Protein AF-A0A928ND51-F1 (afdb_monomer_lite)

Structure (mmCIF, N/CA/C/O backbone):
data_AF-A0A928ND51-F1
#
_entry.id   AF-A0A928ND51-F1
#
loop_
_atom_site.group_PDB
_atom_site.id
_atom_site.type_symbol
_atom_site.label_atom_id
_atom_site.label_alt_id
_atom_site.label_comp_id
_atom_site.label_asym_id
_atom_site.label_entity_id
_atom_site.label_seq_id
_atom_site.pdbx_PDB_ins_code
_atom_site.Cartn_x
_atom_site.Cartn_y
_atom_site.Cartn_z
_atom_site.occupancy
_atom_site.B_iso_or_equiv
_atom_site.auth_seq_id
_atom_site.auth_comp_id
_atom_site.auth_asym_id
_atom_site.auth_atom_id
_atom_site.pdbx_PDB_model_num
ATOM 1 N N . MET A 1 1 ? -1.100 -17.899 -25.030 1.00 72.56 1 MET A N 1
ATOM 2 C CA . MET A 1 1 ? 0.136 -17.111 -25.106 1.00 72.56 1 MET A CA 1
ATOM 3 C C . MET A 1 1 ? -0.092 -15.999 -26.103 1.00 72.56 1 MET A C 1
ATOM 5 O O . MET A 1 1 ? -0.510 -16.297 -27.217 1.00 72.56 1 MET A O 1
ATOM 9 N N . GLY A 1 2 ? 0.107 -14.750 -25.692 1.00 80.69 2 GLY A N 1
ATOM 10 C CA . GLY A 1 2 ? 0.023 -13.583 -26.569 1.00 80.69 2 GLY A CA 1
ATOM 11 C C . GLY A 1 2 ? 1.419 -13.098 -26.950 1.00 80.69 2 GLY A C 1
ATOM 12 O O . GLY A 1 2 ? 2.251 -12.896 -26.065 1.00 80.69 2 GLY A O 1
ATOM 13 N N . MET A 1 3 ? 1.680 -12.913 -28.245 1.00 85.06 3 MET A N 1
ATOM 14 C CA . MET A 1 3 ? 2.938 -12.350 -28.741 1.00 85.06 3 MET A CA 1
ATOM 15 C C . MET A 1 3 ? 2.772 -10.851 -28.994 1.00 85.06 3 MET A C 1
ATOM 17 O O . MET A 1 3 ? 1.808 -10.425 -29.626 1.00 85.06 3 MET A O 1
ATOM 21 N N . MET A 1 4 ? 3.712 -10.056 -28.495 1.00 88.06 4 MET A N 1
ATOM 22 C CA . MET A 1 4 ? 3.750 -8.604 -28.656 1.00 88.06 4 MET A CA 1
ATOM 23 C C . MET A 1 4 ? 5.155 -8.197 -29.095 1.00 88.06 4 MET A C 1
ATOM 25 O O . MET A 1 4 ? 6.134 -8.843 -28.734 1.00 88.06 4 MET A O 1
ATOM 29 N N . SER A 1 5 ? 5.288 -7.105 -29.837 1.00 83.69 5 SER A N 1
ATOM 30 C CA . SER A 1 5 ? 6.598 -6.582 -30.229 1.00 83.69 5 SER A CA 1
ATOM 31 C C . SER A 1 5 ? 6.602 -5.065 -30.186 1.00 83.69 5 SER A C 1
ATOM 33 O O . SER A 1 5 ? 5.618 -4.427 -30.558 1.00 83.69 5 SER A O 1
ATOM 35 N N . ASN A 1 6 ? 7.713 -4.481 -29.755 1.00 85.94 6 ASN A N 1
ATOM 36 C CA . ASN A 1 6 ? 7.942 -3.041 -29.824 1.00 85.94 6 ASN A CA 1
ATOM 37 C C . ASN A 1 6 ? 9.435 -2.750 -30.055 1.00 85.94 6 ASN A C 1
ATOM 39 O O . ASN A 1 6 ? 10.222 -3.665 -30.295 1.00 85.94 6 ASN A O 1
ATOM 43 N N . GLN A 1 7 ? 9.845 -1.481 -29.960 1.00 81.00 7 GLN A N 1
ATOM 44 C CA . GLN A 1 7 ? 11.244 -1.083 -30.169 1.00 81.00 7 GLN A CA 1
ATOM 45 C C . GLN A 1 7 ? 12.270 -1.775 -29.248 1.00 81.00 7 GLN A C 1
ATOM 47 O O . GLN A 1 7 ? 13.462 -1.751 -29.545 1.00 81.00 7 GLN A O 1
ATOM 52 N N . SER A 1 8 ? 11.840 -2.360 -28.128 1.00 83.69 8 SER A N 1
ATOM 53 C CA . SER A 1 8 ? 12.707 -3.065 -27.185 1.00 83.69 8 SER A CA 1
ATOM 54 C C . SER A 1 8 ? 12.921 -4.532 -27.560 1.00 83.69 8 SER A C 1
ATOM 56 O O . SER A 1 8 ? 13.939 -5.100 -27.165 1.00 83.69 8 SER A O 1
ATOM 58 N N . GLY A 1 9 ? 12.009 -5.149 -28.318 1.00 84.69 9 GLY A N 1
ATOM 59 C CA . GLY A 1 9 ? 12.080 -6.568 -28.659 1.00 84.69 9 GLY A CA 1
ATOM 60 C C . GLY A 1 9 ? 10.728 -7.249 -28.842 1.00 84.69 9 GLY A C 1
ATOM 61 O O . GLY A 1 9 ? 9.687 -6.597 -28.940 1.00 84.69 9 GLY A O 1
ATOM 62 N N . GLU A 1 10 ? 10.768 -8.577 -28.872 1.00 86.75 10 GLU A N 1
ATOM 63 C CA . GLU A 1 10 ? 9.597 -9.452 -28.845 1.00 86.75 10 GLU A CA 1
ATOM 64 C C . GLU A 1 10 ? 9.314 -9.898 -27.408 1.00 86.75 10 GLU A C 1
ATOM 66 O O . GLU A 1 10 ? 10.220 -10.226 -26.640 1.00 86.75 10 GLU A O 1
ATOM 71 N N . PHE A 1 11 ? 8.038 -9.936 -27.059 1.00 88.38 11 PHE A N 1
ATOM 72 C CA . PHE A 1 11 ? 7.516 -10.236 -25.738 1.00 88.38 11 PHE A CA 1
ATOM 73 C C . PHE A 1 11 ? 6.472 -11.337 -25.876 1.00 88.38 11 PHE A C 1
ATOM 75 O O . PHE A 1 11 ? 5.622 -11.286 -26.766 1.00 88.38 11 PHE A O 1
ATOM 82 N N . ILE A 1 12 ? 6.517 -12.325 -24.989 1.00 84.75 12 ILE A N 1
ATOM 83 C CA . ILE A 1 12 ? 5.526 -13.398 -24.947 1.00 84.75 12 ILE A CA 1
ATOM 84 C C . ILE A 1 12 ? 4.899 -13.398 -23.567 1.00 84.75 12 ILE A C 1
ATOM 86 O O . ILE A 1 12 ? 5.597 -13.452 -22.552 1.00 84.75 12 ILE A O 1
ATOM 90 N N . THR A 1 13 ? 3.575 -13.339 -23.558 1.00 84.19 13 THR A N 1
ATOM 91 C CA . THR A 1 13 ? 2.754 -13.497 -22.362 1.00 84.19 13 THR A CA 1
ATOM 92 C C . THR A 1 13 ? 2.100 -14.869 -22.339 1.00 84.19 13 THR A C 1
ATOM 94 O O . THR A 1 13 ? 1.891 -15.474 -23.397 1.00 84.19 13 THR A O 1
ATOM 97 N N . ASP A 1 14 ? 1.764 -15.372 -21.156 1.00 84.38 14 ASP A N 1
ATOM 98 C CA . ASP A 1 14 ? 0.913 -16.553 -21.002 1.00 84.38 14 ASP A CA 1
ATOM 99 C C . ASP A 1 14 ? -0.570 -16.235 -21.309 1.00 84.38 14 ASP A C 1
ATOM 101 O O . ASP A 1 14 ? -0.862 -15.408 -22.176 1.00 84.38 14 ASP A O 1
ATOM 105 N N . ARG A 1 15 ? -1.528 -16.984 -20.745 1.00 84.62 15 ARG A N 1
ATOM 106 C CA . ARG A 1 15 ? -2.967 -16.709 -20.933 1.00 84.62 15 ARG A CA 1
ATOM 107 C C . ARG A 1 15 ? -3.498 -15.660 -19.950 1.00 84.62 15 ARG A C 1
ATOM 109 O O . ARG A 1 15 ? -4.514 -15.047 -20.257 1.00 84.62 15 ARG A O 1
ATOM 116 N N . ASP A 1 16 ? -2.778 -15.415 -18.859 1.00 81.38 16 ASP A N 1
ATOM 117 C CA . ASP A 1 16 ? -3.152 -14.510 -17.768 1.00 81.38 16 ASP A CA 1
ATOM 118 C C . ASP A 1 16 ? -2.457 -13.142 -17.893 1.00 81.38 16 ASP A C 1
ATOM 120 O O . ASP A 1 16 ? -2.557 -12.284 -17.019 1.00 81.38 16 ASP A O 1
ATOM 124 N N . GLY A 1 17 ? -1.744 -12.914 -19.001 1.00 79.25 17 GLY A N 1
ATOM 125 C CA . GLY A 1 17 ? -1.042 -11.662 -19.273 1.00 79.25 17 GLY A CA 1
ATOM 126 C C . GLY A 1 17 ? 0.280 -11.516 -18.515 1.00 79.25 17 GLY A C 1
ATOM 127 O O . GLY A 1 17 ? 0.831 -10.409 -18.484 1.00 79.25 17 GLY A O 1
ATOM 128 N N . VAL A 1 18 ? 0.813 -12.596 -17.927 1.00 77.56 18 VAL A N 1
ATOM 129 C CA . VAL A 1 18 ? 2.151 -12.610 -17.321 1.00 77.56 18 VAL A CA 1
ATOM 130 C C . VAL A 1 18 ? 3.182 -12.637 -18.434 1.00 77.56 18 VAL A C 1
ATOM 132 O O . VAL A 1 18 ? 3.166 -13.515 -19.295 1.00 77.56 18 VAL A O 1
ATOM 135 N N . LEU A 1 19 ? 4.097 -11.674 -18.429 1.00 80.50 19 LEU A N 1
ATOM 136 C CA . LEU A 1 19 ? 5.224 -11.632 -19.342 1.00 80.50 19 LEU A CA 1
ATOM 137 C C . LEU A 1 19 ? 6.240 -12.702 -18.939 1.00 80.50 19 LEU A C 1
ATOM 139 O O . LEU A 1 19 ? 6.902 -12.564 -17.918 1.00 80.50 19 LEU A O 1
ATOM 143 N N . ILE A 1 20 ? 6.379 -13.739 -19.760 1.00 79.62 20 ILE A N 1
ATOM 144 C CA . ILE A 1 20 ? 7.203 -14.928 -19.480 1.00 79.62 20 ILE A CA 1
ATOM 145 C C . ILE A 1 20 ? 8.443 -15.023 -20.367 1.00 79.62 20 ILE A C 1
ATOM 147 O O . ILE A 1 20 ? 9.360 -15.791 -20.092 1.00 79.62 20 ILE A O 1
ATOM 151 N N . THR A 1 21 ? 8.491 -14.283 -21.473 1.00 82.56 21 THR A N 1
ATOM 152 C CA . THR A 1 21 ? 9.658 -14.289 -22.357 1.00 82.56 21 THR A CA 1
ATOM 153 C C . THR A 1 21 ? 9.872 -12.918 -22.957 1.00 82.56 21 THR A C 1
ATOM 155 O O . THR A 1 21 ? 8.932 -12.266 -23.408 1.00 82.56 21 THR A O 1
ATOM 158 N N . PHE A 1 22 ? 11.137 -12.519 -23.015 1.00 82.56 22 PHE A N 1
ATOM 159 C CA . PHE A 1 22 ? 11.585 -11.322 -23.698 1.00 82.56 22 PHE A CA 1
ATOM 160 C C . PHE A 1 22 ? 12.793 -11.649 -24.581 1.00 82.56 22 PHE A C 1
ATOM 162 O O . PHE A 1 22 ? 13.819 -12.146 -24.108 1.00 82.56 22 PHE A O 1
ATOM 169 N N . LYS A 1 23 ? 12.681 -11.350 -25.875 1.00 83.00 23 LYS A N 1
ATOM 170 C CA . LYS A 1 23 ? 13.782 -11.410 -26.837 1.00 83.00 23 LYS A CA 1
ATOM 171 C C . LYS A 1 23 ? 14.138 -9.982 -27.243 1.00 83.00 23 LYS A C 1
ATOM 173 O O . LYS A 1 23 ? 13.328 -9.338 -27.906 1.00 83.00 23 LYS A O 1
ATOM 178 N N . PRO A 1 24 ? 15.319 -9.465 -26.868 1.00 76.19 24 PRO A N 1
ATOM 179 C CA . PRO A 1 24 ? 15.688 -8.095 -27.197 1.00 76.19 24 PRO A CA 1
ATOM 180 C C . PRO A 1 24 ? 15.761 -7.881 -28.710 1.00 76.19 24 PRO A C 1
ATOM 182 O O . PRO A 1 24 ? 16.185 -8.770 -29.448 1.00 76.19 24 PRO A O 1
ATOM 185 N N . ALA A 1 25 ? 15.412 -6.677 -29.164 1.00 74.75 25 ALA A N 1
ATOM 186 C CA . ALA A 1 25 ? 15.651 -6.232 -30.534 1.00 74.75 25 ALA A CA 1
ATOM 187 C C . ALA A 1 25 ? 17.164 -6.031 -30.742 1.00 74.75 25 ALA A C 1
ATOM 189 O O . ALA A 1 25 ? 17.694 -4.926 -30.622 1.00 74.75 25 ALA A O 1
ATOM 190 N N . VAL A 1 26 ? 17.904 -7.118 -30.967 1.00 63.66 26 VAL A N 1
ATOM 191 C CA . VAL A 1 26 ? 19.363 -7.060 -31.116 1.00 63.66 26 VAL A CA 1
ATOM 192 C C . VAL A 1 26 ? 19.712 -6.583 -32.527 1.00 63.66 26 VAL A C 1
ATOM 194 O O . VAL A 1 26 ? 19.441 -7.276 -33.504 1.00 63.66 26 VAL A O 1
ATOM 197 N N . LYS A 1 27 ? 20.402 -5.444 -32.655 1.00 55.56 27 LYS A N 1
ATOM 198 C CA . LYS A 1 27 ? 21.321 -5.248 -33.788 1.00 55.56 27 LYS A CA 1
ATOM 199 C C . LYS A 1 27 ? 22.590 -6.016 -33.432 1.00 55.56 27 LYS A C 1
ATOM 201 O O . LYS A 1 27 ? 23.149 -5.750 -32.375 1.00 55.56 27 LYS A O 1
ATOM 206 N N . LYS A 1 28 ? 22.993 -6.996 -34.250 1.00 41.69 28 LYS A N 1
ATOM 207 C CA . LYS A 1 28 ? 24.207 -7.819 -34.063 1.00 41.69 28 LYS A CA 1
ATOM 208 C C . LYS A 1 28 ? 25.351 -6.996 -33.449 1.00 41.69 28 LYS A C 1
ATOM 210 O O . LYS A 1 28 ? 25.863 -6.092 -34.100 1.00 41.69 28 LYS A O 1
ATOM 215 N N . ILE A 1 29 ? 25.771 -7.340 -32.234 1.00 45.03 29 ILE A N 1
ATOM 216 C CA . ILE A 1 29 ? 27.052 -6.910 -31.668 1.00 45.03 29 ILE A CA 1
ATOM 217 C C . ILE A 1 29 ? 27.702 -8.167 -31.090 1.00 45.03 29 ILE A C 1
ATOM 219 O O . ILE A 1 29 ? 27.188 -8.770 -30.150 1.00 45.03 29 ILE A O 1
ATOM 223 N N . SER A 1 30 ? 28.798 -8.599 -31.711 1.00 42.94 30 SER A N 1
ATOM 224 C CA . SER A 1 30 ? 29.727 -9.592 -31.161 1.00 42.94 30 SER A CA 1
ATOM 225 C C . SER A 1 30 ? 30.470 -8.985 -29.972 1.00 42.94 30 SER A C 1
ATOM 227 O O . SER A 1 30 ? 30.789 -7.813 -30.081 1.00 42.94 30 SER A O 1
ATOM 229 N N . PHE A 1 31 ? 30.761 -9.732 -28.896 1.00 38.56 31 PHE A N 1
ATOM 230 C CA . PHE A 1 31 ? 32.056 -9.757 -28.172 1.00 38.56 31 PHE A CA 1
ATOM 231 C C . PHE A 1 31 ? 32.016 -10.647 -26.905 1.00 38.56 31 PHE A C 1
ATOM 233 O O . PHE A 1 31 ? 30.962 -10.981 -26.374 1.00 38.56 31 PHE A O 1
ATOM 240 N N . SER A 1 32 ? 33.222 -11.018 -26.463 1.00 43.50 32 SER A N 1
ATOM 241 C CA . SER A 1 32 ? 33.690 -12.117 -25.602 1.00 43.50 32 SER A CA 1
ATOM 242 C C . SER A 1 32 ? 33.714 -11.868 -24.077 1.00 43.50 32 SER A C 1
ATOM 244 O O . SER A 1 32 ? 34.584 -12.384 -23.378 1.00 43.50 32 SER A O 1
ATOM 246 N N . LYS A 1 33 ? 32.778 -11.094 -23.520 1.00 45.59 33 LYS A N 1
ATOM 247 C CA . LYS A 1 33 ? 32.608 -10.940 -22.053 1.00 45.59 33 LYS A CA 1
ATOM 248 C C . LYS A 1 33 ? 31.294 -11.589 -21.602 1.00 45.59 33 LYS A C 1
ATOM 250 O O . LYS A 1 33 ? 30.408 -11.731 -22.446 1.00 45.59 33 LYS A O 1
ATOM 255 N N . PRO A 1 34 ? 31.129 -11.981 -20.317 1.00 42.59 34 PRO A N 1
ATOM 256 C CA . PRO A 1 34 ? 29.856 -12.517 -19.841 1.00 42.59 34 PRO A CA 1
ATOM 257 C C . PRO A 1 34 ? 28.735 -11.537 -20.204 1.00 42.59 34 PRO A C 1
ATOM 259 O O . PRO A 1 34 ? 28.807 -10.348 -19.885 1.00 42.59 34 PRO A O 1
ATOM 262 N N . LEU A 1 35 ? 27.764 -12.028 -20.977 1.00 51.28 35 LEU A N 1
ATOM 263 C CA . LEU A 1 35 ? 26.718 -11.240 -21.625 1.00 51.28 35 LEU A CA 1
ATOM 264 C C . LEU A 1 35 ? 25.798 -10.597 -20.582 1.00 51.28 35 LEU A C 1
ATOM 266 O O . LEU A 1 35 ? 24.726 -11.114 -20.280 1.00 51.28 35 LEU A O 1
ATOM 270 N N . ARG A 1 36 ? 26.157 -9.414 -20.088 1.00 58.94 36 ARG A N 1
ATOM 271 C CA . ARG A 1 36 ? 25.144 -8.480 -19.600 1.00 58.94 36 ARG A CA 1
ATOM 272 C C . ARG A 1 36 ? 24.404 -7.942 -20.818 1.00 58.94 36 ARG A C 1
ATOM 274 O O . ARG A 1 36 ? 24.957 -7.177 -21.610 1.00 58.94 36 ARG A O 1
ATOM 281 N N . LYS A 1 37 ? 23.172 -8.407 -21.021 1.00 75.75 37 LYS A N 1
ATOM 282 C CA . LYS A 1 37 ? 22.321 -7.979 -22.137 1.00 75.75 37 LYS A CA 1
ATOM 283 C C . LYS A 1 37 ? 21.949 -6.508 -21.913 1.00 75.75 37 LYS A C 1
ATOM 285 O O . LYS A 1 37 ? 21.130 -6.191 -21.053 1.00 75.75 37 LYS A O 1
ATOM 290 N N . LYS A 1 38 ? 22.597 -5.606 -22.656 1.00 85.62 38 LYS A N 1
ATOM 291 C CA . LYS A 1 38 ? 22.362 -4.160 -22.557 1.00 85.62 38 LYS A CA 1
ATOM 292 C C . LYS A 1 38 ? 21.149 -3.747 -23.385 1.00 85.62 38 LYS A C 1
ATOM 294 O O . LYS A 1 38 ? 21.064 -4.071 -24.568 1.00 85.62 38 LYS A O 1
ATOM 299 N N . ILE A 1 39 ? 20.251 -2.975 -22.788 1.00 87.25 39 ILE A N 1
ATOM 300 C CA . ILE A 1 39 ? 19.079 -2.379 -23.422 1.00 87.25 39 ILE A CA 1
ATOM 301 C C . ILE A 1 39 ? 19.099 -0.882 -23.127 1.00 87.25 39 ILE A C 1
ATOM 303 O O . ILE A 1 39 ? 19.041 -0.468 -21.975 1.00 87.25 39 ILE A O 1
ATOM 307 N N . LYS A 1 40 ? 19.128 -0.033 -24.158 1.00 88.88 40 LYS A N 1
ATOM 308 C CA . LYS A 1 40 ? 19.070 1.426 -23.951 1.00 88.88 40 LYS A CA 1
ATOM 309 C C . LYS A 1 40 ? 17.738 1.858 -23.326 1.00 88.88 40 LYS A C 1
ATOM 311 O O . LYS A 1 40 ? 17.719 2.643 -22.385 1.00 88.88 40 LYS A O 1
ATOM 316 N N . THR A 1 41 ? 16.628 1.343 -23.845 1.00 90.38 41 THR A N 1
ATOM 317 C CA . THR A 1 41 ? 15.284 1.621 -23.331 1.00 90.38 41 THR A CA 1
ATOM 318 C C . THR A 1 41 ? 14.435 0.360 -23.423 1.00 90.38 41 THR A C 1
ATOM 320 O O . THR A 1 41 ? 14.235 -0.173 -24.517 1.00 90.38 41 THR A O 1
ATOM 323 N N . LEU A 1 42 ? 13.949 -0.116 -22.279 1.00 91.75 42 LEU A N 1
ATOM 324 C CA . LEU A 1 42 ? 13.010 -1.225 -22.180 1.00 91.75 42 LEU A CA 1
ATOM 325 C C . LEU A 1 42 ? 11.608 -0.662 -21.953 1.00 91.75 42 LEU A C 1
ATOM 327 O O . LEU A 1 42 ? 11.343 -0.049 -20.923 1.00 91.75 42 LEU A O 1
ATOM 331 N N . VAL A 1 43 ? 10.714 -0.864 -22.916 1.00 91.81 43 VAL A N 1
ATOM 332 C CA . VAL A 1 43 ? 9.298 -0.512 -22.801 1.00 91.81 43 VAL A CA 1
ATOM 333 C C . VAL A 1 43 ? 8.512 -1.799 -22.630 1.00 91.81 43 VAL A C 1
ATOM 335 O O . VAL A 1 43 ? 8.438 -2.601 -23.560 1.00 91.81 43 VAL A O 1
ATOM 338 N N . ILE A 1 44 ? 7.925 -2.004 -21.453 1.00 90.00 44 ILE A N 1
ATOM 339 C CA . ILE A 1 44 ? 7.024 -3.135 -21.236 1.00 90.00 44 ILE A CA 1
ATOM 340 C C . ILE A 1 44 ? 5.695 -2.840 -21.975 1.00 90.00 44 ILE A C 1
ATOM 342 O O . ILE A 1 44 ? 5.139 -1.749 -21.806 1.00 90.00 44 ILE A O 1
ATOM 346 N N . PRO A 1 45 ? 5.196 -3.742 -22.846 1.00 89.44 45 PRO A N 1
ATOM 347 C CA . PRO A 1 45 ? 4.011 -3.475 -23.665 1.00 89.44 45 PRO A CA 1
ATOM 348 C C . PRO A 1 45 ? 2.724 -3.230 -22.864 1.00 89.44 45 PRO A C 1
ATOM 350 O O . PRO A 1 45 ? 2.482 -3.859 -21.835 1.00 89.44 45 PRO A O 1
ATOM 353 N N . LYS A 1 46 ? 1.836 -2.371 -23.389 1.00 88.62 46 LYS A N 1
ATOM 354 C CA . LYS A 1 46 ? 0.465 -2.224 -22.870 1.00 88.62 46 LYS A CA 1
ATOM 355 C C . LYS A 1 46 ? -0.253 -3.578 -22.918 1.00 88.62 46 LYS A C 1
ATOM 357 O O . LYS A 1 46 ? -0.187 -4.265 -23.930 1.00 88.62 46 LYS A O 1
ATOM 362 N N . GLY A 1 47 ? -0.971 -3.917 -21.851 1.00 84.69 47 GLY A N 1
ATOM 363 C CA . GLY A 1 47 ? -1.695 -5.183 -21.717 1.00 84.69 47 GLY A CA 1
ATOM 364 C C . GLY A 1 47 ? -0.935 -6.248 -20.926 1.00 84.69 47 GLY A C 1
ATOM 365 O O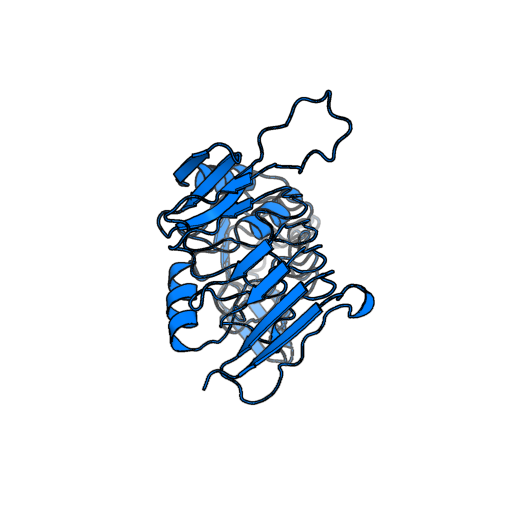 . GLY A 1 47 ? -1.555 -7.209 -20.492 1.00 84.69 47 GLY A O 1
ATOM 366 N N . VAL A 1 48 ? 0.368 -6.065 -20.673 1.00 87.75 48 VAL A N 1
ATOM 367 C CA . VAL A 1 48 ? 1.096 -6.887 -19.694 1.00 87.75 48 VAL A CA 1
ATOM 368 C C . VAL A 1 48 ? 0.539 -6.607 -18.298 1.00 87.75 48 VAL A C 1
ATOM 370 O O . VAL A 1 48 ? 0.442 -5.439 -17.908 1.00 87.75 48 VAL A O 1
ATOM 373 N N . ILE A 1 49 ? 0.183 -7.677 -17.579 1.00 87.25 49 ILE A N 1
ATOM 374 C CA . ILE A 1 49 ? -0.425 -7.640 -16.239 1.00 87.25 49 ILE A CA 1
ATOM 375 C C . ILE A 1 49 ? 0.618 -7.928 -15.157 1.00 87.25 49 ILE A C 1
ATOM 377 O O . ILE A 1 49 ? 0.618 -7.288 -14.112 1.00 87.25 49 ILE A O 1
ATOM 381 N N . SER A 1 50 ? 1.557 -8.837 -15.401 1.00 87.19 50 SER A N 1
ATOM 382 C CA . SER A 1 50 ? 2.660 -9.119 -14.477 1.00 87.19 50 SER A CA 1
ATOM 383 C C . SER A 1 50 ? 3.930 -9.469 -15.244 1.00 87.19 50 SER A C 1
ATOM 385 O O . SER A 1 50 ? 3.881 -9.737 -16.443 1.00 87.19 50 SER A O 1
ATOM 387 N N . ILE A 1 51 ? 5.075 -9.448 -14.572 1.00 88.19 51 ILE A N 1
ATOM 388 C CA . ILE A 1 51 ? 6.370 -9.878 -15.108 1.00 88.19 51 ILE A CA 1
ATOM 389 C C . ILE A 1 51 ? 6.734 -11.197 -14.433 1.00 88.19 51 ILE A C 1
ATOM 391 O O . ILE A 1 51 ? 6.564 -11.310 -13.231 1.00 88.19 51 ILE A O 1
ATOM 395 N N . ALA A 1 52 ? 7.232 -12.193 -15.160 1.00 85.31 52 ALA A N 1
ATOM 396 C CA . ALA A 1 52 ? 7.681 -13.437 -14.542 1.00 85.31 52 ALA A CA 1
ATOM 397 C C . ALA A 1 52 ? 8.886 -13.209 -13.613 1.00 85.31 52 ALA A C 1
ATOM 399 O O . ALA A 1 52 ? 9.709 -12.314 -13.834 1.00 85.31 52 ALA A O 1
ATOM 400 N N . GLN A 1 53 ? 8.997 -14.052 -12.587 1.00 86.44 53 GLN A N 1
ATOM 401 C CA . GLN A 1 53 ? 10.148 -14.078 -11.687 1.00 86.44 53 GLN A CA 1
ATOM 402 C C . GLN A 1 53 ? 11.457 -14.176 -12.489 1.00 86.44 53 GLN A C 1
ATOM 404 O O . GLN A 1 53 ? 11.534 -14.910 -13.473 1.00 86.44 53 GLN A O 1
ATOM 409 N N . GLU A 1 54 ? 12.461 -13.394 -12.080 1.00 87.62 54 GLU A N 1
ATOM 410 C CA . GLU A 1 54 ? 13.819 -13.364 -12.656 1.00 87.62 54 GLU A CA 1
ATOM 411 C C . GLU A 1 54 ? 13.921 -12.998 -14.152 1.00 87.62 54 GLU A C 1
ATOM 413 O O . GLU A 1 54 ? 15.016 -13.018 -14.715 1.00 87.62 54 GLU A O 1
ATOM 418 N N . LEU A 1 55 ? 12.827 -12.595 -14.817 1.00 88.81 55 LEU A N 1
ATOM 419 C CA . LEU A 1 55 ? 12.814 -12.435 -16.279 1.00 88.81 55 LEU A CA 1
ATOM 420 C C . LEU A 1 55 ? 13.892 -11.475 -16.811 1.00 88.81 55 LEU A C 1
ATOM 422 O O . LEU A 1 55 ? 14.465 -11.705 -17.880 1.00 88.81 55 LEU A O 1
ATOM 426 N N . PHE A 1 56 ? 14.153 -10.388 -16.087 1.00 90.56 56 PHE A N 1
ATOM 427 C CA . PHE A 1 56 ? 15.142 -9.375 -16.448 1.00 90.56 56 PHE A CA 1
ATOM 428 C C . PHE A 1 56 ? 16.361 -9.392 -15.525 1.00 90.56 56 PHE A C 1
ATOM 430 O O . PHE A 1 56 ? 17.077 -8.391 -15.452 1.00 90.56 56 PHE A O 1
ATOM 437 N N . GLN A 1 57 ? 16.622 -10.506 -14.836 1.00 88.62 57 GLN A N 1
ATOM 438 C CA . GLN A 1 57 ? 17.774 -10.637 -13.953 1.00 88.62 57 GLN A CA 1
ATOM 439 C C . GLN A 1 57 ? 19.090 -10.414 -14.720 1.00 88.62 57 GLN A C 1
ATOM 441 O O . GLN A 1 57 ? 19.305 -10.963 -15.805 1.00 88.62 57 GLN A O 1
ATOM 446 N N . GLY A 1 58 ? 19.987 -9.591 -14.169 1.00 87.38 58 GLY A N 1
ATOM 447 C CA . GLY A 1 58 ? 21.322 -9.364 -14.740 1.00 87.38 58 GLY A CA 1
ATOM 448 C C . GLY A 1 58 ? 21.380 -8.451 -15.974 1.00 87.38 58 GLY A C 1
ATOM 449 O O . GLY A 1 58 ? 22.442 -8.327 -16.594 1.00 87.38 58 GLY A O 1
ATOM 450 N N . TYR A 1 59 ? 20.268 -7.823 -16.369 1.00 89.81 59 TYR A N 1
ATOM 451 C CA . TYR A 1 59 ? 20.242 -6.899 -17.507 1.00 89.81 59 TYR A CA 1
ATOM 452 C C . TYR A 1 59 ? 20.891 -5.543 -17.171 1.00 89.81 59 TYR A C 1
ATOM 454 O O . TYR A 1 59 ? 20.961 -5.123 -16.019 1.00 89.81 59 TYR A O 1
ATOM 462 N N . GLU A 1 60 ? 21.339 -4.815 -18.198 1.00 91.38 60 GLU A N 1
ATOM 463 C CA . GLU A 1 60 ? 21.685 -3.390 -18.067 1.00 91.38 60 GLU A CA 1
ATOM 464 C C . GLU A 1 60 ? 20.687 -2.563 -18.877 1.00 91.38 60 GLU A C 1
ATOM 466 O O . GLU A 1 60 ? 20.710 -2.583 -20.105 1.00 91.38 60 GLU A O 1
ATOM 471 N N . ILE A 1 61 ? 19.794 -1.852 -18.200 1.00 92.75 61 ILE A N 1
ATOM 472 C CA . ILE A 1 61 ? 18.671 -1.115 -18.767 1.00 92.75 61 ILE A CA 1
ATOM 473 C C . ILE A 1 61 ? 18.919 0.386 -18.583 1.00 92.75 61 ILE A C 1
ATOM 475 O O . ILE A 1 61 ? 18.985 0.888 -17.471 1.00 92.75 61 ILE A O 1
ATOM 479 N N . GLY A 1 62 ? 19.032 1.151 -19.665 1.00 90.88 62 GLY A N 1
ATOM 480 C CA . GLY A 1 62 ? 19.197 2.605 -19.561 1.00 90.88 62 GLY A CA 1
ATOM 481 C C . GLY A 1 62 ? 17.952 3.296 -18.992 1.00 90.88 62 GLY A C 1
ATOM 482 O O . GLY A 1 62 ? 18.056 4.086 -18.063 1.00 90.88 62 GLY A O 1
ATOM 483 N N . CYS A 1 63 ? 16.774 2.975 -19.525 1.00 92.31 63 CYS A N 1
ATOM 484 C CA . CYS A 1 63 ? 15.483 3.513 -19.088 1.00 92.31 63 CYS A CA 1
ATOM 485 C C . CYS A 1 63 ? 14.413 2.413 -19.156 1.00 92.31 63 CYS A C 1
ATOM 487 O O . CYS A 1 63 ? 14.236 1.800 -20.213 1.00 92.31 63 CYS A O 1
ATOM 489 N N . LEU A 1 64 ? 13.723 2.158 -18.046 1.00 94.06 64 LEU A N 1
ATOM 490 C CA . LEU A 1 64 ? 12.627 1.199 -17.920 1.00 94.06 64 LEU A CA 1
ATOM 491 C C . LEU A 1 64 ? 11.288 1.943 -17.879 1.00 94.06 64 LEU A C 1
ATOM 493 O O . LEU A 1 64 ? 11.022 2.708 -16.954 1.00 94.06 64 LEU A O 1
ATOM 497 N N . LYS A 1 65 ? 10.433 1.686 -18.873 1.00 91.69 65 LYS A N 1
ATOM 498 C CA . LYS A 1 65 ? 9.080 2.246 -18.964 1.00 91.69 65 LYS A CA 1
ATOM 499 C C . LYS A 1 65 ? 8.039 1.168 -18.704 1.00 91.69 65 LYS A C 1
ATOM 501 O O . LYS A 1 65 ? 7.984 0.168 -19.427 1.00 91.69 65 LYS A O 1
ATOM 506 N N . LEU A 1 66 ? 7.207 1.407 -17.696 1.00 90.50 66 LEU A N 1
ATOM 507 C CA . LEU A 1 66 ? 6.174 0.486 -17.239 1.00 90.50 66 LEU A CA 1
ATOM 508 C C . LEU A 1 66 ? 4.783 0.929 -17.744 1.00 90.50 66 LEU A C 1
ATOM 510 O O . LEU A 1 66 ? 4.481 2.126 -17.753 1.00 90.50 66 LEU A O 1
ATOM 514 N N . PRO A 1 67 ? 3.923 0.001 -18.200 1.00 88.56 67 PRO A N 1
ATOM 515 C CA . PRO A 1 67 ? 2.578 0.316 -18.653 1.00 88.56 67 PRO A CA 1
ATOM 516 C C . PRO A 1 67 ? 1.609 0.381 -17.469 1.00 88.56 67 PRO A C 1
ATOM 518 O O . PRO A 1 67 ? 1.719 -0.389 -16.522 1.00 88.56 67 PRO A O 1
ATOM 521 N N . ARG A 1 68 ? 0.565 1.209 -17.595 1.00 83.94 68 ARG A N 1
ATOM 522 C CA . ARG A 1 68 ? -0.529 1.310 -16.607 1.00 83.94 68 ARG A CA 1
ATOM 523 C C . ARG A 1 68 ? -1.273 -0.013 -16.359 1.00 83.94 68 ARG A C 1
ATOM 525 O O . ARG A 1 68 ? -1.947 -0.143 -15.351 1.00 83.94 68 ARG A O 1
ATOM 532 N N . SER A 1 69 ? -1.196 -0.971 -17.285 1.00 85.94 69 SER A N 1
ATOM 533 C CA . SER A 1 69 ? -1.819 -2.293 -17.128 1.00 85.94 69 SER A CA 1
ATOM 534 C C . SER A 1 69 ? -1.070 -3.214 -16.165 1.00 85.94 69 SER A C 1
ATOM 536 O O . SER A 1 69 ? -1.627 -4.237 -15.780 1.00 85.94 69 SER A O 1
ATOM 538 N N . LEU A 1 70 ? 0.185 -2.895 -15.830 1.00 87.38 70 LEU A N 1
ATOM 539 C CA . LEU A 1 70 ? 1.017 -3.737 -14.984 1.00 87.38 70 LEU A CA 1
ATOM 540 C C . LEU A 1 70 ? 0.501 -3.682 -13.543 1.00 87.38 70 LEU A C 1
ATOM 542 O O . LEU A 1 70 ? 0.421 -2.611 -12.957 1.00 87.38 70 LEU A O 1
ATOM 546 N N . LYS A 1 71 ? 0.171 -4.841 -12.983 1.00 83.94 71 LYS A N 1
ATOM 547 C CA . LYS A 1 71 ? -0.336 -5.013 -11.618 1.00 83.94 71 LYS A CA 1
ATOM 548 C C . LYS A 1 71 ? 0.679 -5.646 -10.677 1.00 83.94 71 LYS A C 1
ATOM 550 O O . LYS A 1 71 ? 0.523 -5.533 -9.473 1.00 83.94 71 LYS A O 1
ATOM 555 N N . ALA A 1 72 ? 1.723 -6.307 -11.183 1.00 85.19 72 ALA A N 1
ATOM 556 C CA . ALA A 1 72 ? 2.721 -6.919 -10.308 1.00 85.19 72 ALA A CA 1
ATOM 557 C C . ALA A 1 72 ? 4.130 -6.992 -10.910 1.00 85.19 72 ALA A C 1
ATOM 559 O O . ALA A 1 72 ? 4.314 -7.457 -12.039 1.00 85.19 72 ALA A O 1
ATOM 560 N N . ILE A 1 73 ? 5.123 -6.631 -10.094 1.00 89.56 73 ILE A N 1
ATOM 561 C CA . ILE A 1 73 ? 6.541 -6.958 -10.268 1.00 89.56 73 ILE A CA 1
ATOM 562 C C . ILE A 1 73 ? 6.931 -7.922 -9.134 1.00 89.56 73 ILE A C 1
ATOM 564 O O . ILE A 1 73 ? 7.138 -7.485 -7.998 1.00 89.56 73 ILE A O 1
ATOM 568 N N . PRO A 1 74 ? 6.982 -9.238 -9.400 1.00 84.75 74 PRO A N 1
ATOM 569 C CA . PRO A 1 74 ? 7.206 -10.234 -8.364 1.00 84.75 74 PRO A CA 1
ATOM 570 C C . PRO A 1 74 ? 8.684 -10.345 -7.979 1.00 84.75 74 PRO A C 1
ATOM 572 O O . PRO A 1 74 ? 9.552 -9.615 -8.466 1.00 84.75 74 PRO A O 1
ATOM 575 N N . LYS A 1 75 ? 8.950 -11.291 -7.073 1.00 86.25 75 LYS A N 1
ATOM 576 C CA . LYS A 1 75 ? 10.274 -11.634 -6.559 1.00 86.25 75 LYS A CA 1
ATOM 577 C C . LYS A 1 75 ? 11.316 -11.669 -7.679 1.00 86.25 75 LYS A C 1
ATOM 579 O O . LYS A 1 75 ? 11.129 -12.343 -8.685 1.00 86.25 75 LYS A O 1
ATOM 584 N N . GLU A 1 76 ? 12.404 -10.927 -7.478 1.00 87.75 76 GLU A N 1
ATOM 585 C CA . GLU A 1 76 ? 13.632 -10.982 -8.280 1.00 87.75 76 GLU A CA 1
ATOM 586 C C . GLU A 1 76 ? 13.475 -10.710 -9.787 1.00 87.75 76 GLU A C 1
ATOM 588 O O . GLU A 1 76 ? 14.434 -10.885 -10.535 1.00 87.75 76 GLU A O 1
ATOM 593 N N . ALA A 1 77 ? 12.319 -10.211 -10.248 1.00 88.88 77 ALA A N 1
ATOM 594 C CA . ALA A 1 77 ? 12.049 -9.929 -11.662 1.00 88.88 77 ALA A CA 1
ATOM 595 C C . ALA A 1 77 ? 13.138 -9.071 -12.336 1.00 88.88 77 ALA A C 1
ATOM 597 O O . ALA A 1 77 ? 13.440 -9.271 -13.512 1.00 88.88 77 ALA A O 1
ATOM 598 N N . PHE A 1 78 ? 13.751 -8.155 -11.582 1.00 91.94 78 PHE A N 1
ATOM 599 C CA . PHE A 1 78 ? 14.867 -7.313 -12.001 1.00 91.94 78 PHE A CA 1
ATOM 600 C C . PHE A 1 78 ? 16.051 -7.413 -11.030 1.00 91.94 78 PHE A C 1
ATOM 602 O O . PHE A 1 78 ? 16.709 -6.402 -10.801 1.00 91.94 78 PHE A O 1
ATOM 609 N N . ALA A 1 79 ? 16.319 -8.573 -10.422 1.00 88.94 79 ALA A N 1
ATOM 610 C CA . ALA A 1 79 ? 17.462 -8.738 -9.519 1.00 88.94 79 ALA A CA 1
ATOM 611 C C . ALA A 1 79 ? 18.812 -8.644 -10.256 1.00 88.94 79 ALA A C 1
ATOM 613 O O . ALA A 1 79 ? 18.945 -9.052 -11.410 1.00 88.94 79 ALA A O 1
ATOM 614 N N . ASN A 1 80 ? 19.849 -8.152 -9.577 1.00 89.12 80 ASN A N 1
ATOM 615 C CA . ASN A 1 80 ? 21.204 -7.987 -10.119 1.00 89.12 80 ASN A CA 1
ATOM 616 C C . ASN A 1 80 ? 21.267 -7.143 -11.415 1.00 89.12 80 ASN A C 1
ATOM 618 O O . ASN A 1 80 ? 22.154 -7.337 -12.250 1.00 89.12 80 ASN A O 1
ATOM 622 N N . THR A 1 81 ? 20.323 -6.223 -11.607 1.00 90.19 81 THR A N 1
ATOM 623 C CA . THR A 1 81 ? 20.165 -5.417 -12.829 1.00 90.19 81 THR A CA 1
ATOM 624 C C . THR A 1 81 ? 20.766 -4.026 -12.638 1.00 90.19 81 THR A C 1
ATOM 626 O O . THR A 1 81 ? 20.717 -3.451 -11.555 1.00 90.19 81 THR A O 1
ATOM 629 N N . VAL A 1 82 ? 21.328 -3.438 -13.693 1.00 91.25 82 VAL A N 1
ATOM 630 C CA . VAL A 1 82 ? 21.708 -2.015 -13.708 1.00 91.25 82 VAL A CA 1
ATOM 631 C C . VAL A 1 82 ? 20.616 -1.238 -14.417 1.00 91.25 82 VAL A C 1
ATOM 633 O O . VAL A 1 82 ? 20.329 -1.530 -15.571 1.00 91.25 82 VAL A O 1
ATOM 636 N N . ILE A 1 83 ? 20.017 -0.253 -13.762 1.00 91.94 83 ILE A N 1
ATOM 637 C CA . ILE A 1 83 ? 18.936 0.569 -14.290 1.00 91.94 83 ILE A CA 1
ATOM 638 C C . ILE A 1 83 ? 19.309 2.051 -14.179 1.00 91.94 83 ILE A C 1
ATOM 640 O O . ILE A 1 83 ? 19.576 2.574 -13.100 1.00 91.94 83 ILE A O 1
ATOM 644 N N . GLY A 1 84 ? 19.345 2.755 -15.308 1.00 90.56 84 GLY A N 1
ATOM 645 C CA . GLY A 1 84 ? 19.579 4.200 -15.306 1.00 90.56 84 GLY A CA 1
ATOM 646 C C . GLY A 1 84 ? 18.378 4.960 -14.743 1.00 90.56 84 GLY A C 1
ATOM 647 O O . GLY A 1 84 ? 18.512 5.708 -13.784 1.00 90.56 84 GLY A O 1
ATOM 648 N N . GLU A 1 85 ? 17.198 4.737 -15.309 1.00 91.81 85 GLU A N 1
ATOM 649 C CA . GLU A 1 85 ? 15.958 5.393 -14.890 1.00 91.81 85 GLU A CA 1
ATOM 650 C C . GLU A 1 85 ? 14.786 4.407 -14.894 1.00 91.81 85 GLU A C 1
ATOM 652 O O . GLU A 1 85 ? 14.655 3.615 -15.831 1.00 91.81 85 GLU A O 1
ATOM 657 N N . ILE A 1 86 ? 13.921 4.479 -13.880 1.00 91.19 86 ILE A N 1
ATOM 658 C CA . ILE A 1 86 ? 12.603 3.828 -13.870 1.00 91.19 86 ILE A CA 1
ATOM 659 C C . ILE A 1 86 ? 11.521 4.903 -13.807 1.00 91.19 86 ILE A C 1
ATOM 661 O O . ILE A 1 86 ? 11.578 5.795 -12.960 1.00 91.19 86 ILE A O 1
ATOM 665 N N . ASP A 1 87 ? 10.531 4.797 -14.691 1.00 86.75 87 ASP A N 1
ATOM 666 C CA . ASP A 1 87 ? 9.430 5.754 -14.800 1.00 86.75 87 ASP A CA 1
ATOM 667 C C . ASP A 1 87 ? 8.102 5.163 -14.299 1.00 86.75 87 ASP A C 1
ATOM 669 O O . ASP A 1 87 ? 7.502 4.311 -14.964 1.00 86.75 87 ASP A O 1
ATOM 673 N N . PHE A 1 88 ? 7.635 5.642 -13.137 1.00 83.88 88 PHE A N 1
ATOM 674 C CA . PHE A 1 88 ? 6.338 5.294 -12.549 1.00 83.88 88 PHE A CA 1
ATOM 675 C C . PHE A 1 88 ? 5.233 6.322 -12.856 1.00 83.88 88 PHE A C 1
ATOM 677 O O . PHE A 1 88 ? 4.107 6.167 -12.386 1.00 83.88 88 PHE A O 1
ATOM 684 N N . SER A 1 89 ? 5.488 7.338 -13.689 1.00 82.19 89 SER A N 1
ATOM 685 C CA . SER A 1 89 ? 4.524 8.416 -13.987 1.00 82.19 89 SER A CA 1
ATOM 686 C C . SER A 1 89 ? 3.217 7.954 -14.645 1.00 82.19 89 SER A C 1
ATOM 688 O O . SER A 1 89 ? 2.254 8.714 -14.715 1.00 82.19 89 SER A O 1
ATOM 690 N N . LYS A 1 90 ? 3.170 6.721 -15.169 1.00 81.62 90 LYS A N 1
ATOM 691 C CA . LYS A 1 90 ? 1.971 6.128 -15.786 1.00 81.62 90 LYS A CA 1
ATOM 692 C C . LYS A 1 90 ? 1.014 5.482 -14.787 1.00 81.62 90 LYS A C 1
ATOM 694 O O . LYS A 1 90 ? -0.115 5.170 -15.180 1.00 81.62 90 LYS A O 1
ATOM 699 N N . PHE A 1 91 ? 1.452 5.251 -13.553 1.00 77.62 91 PHE A N 1
ATOM 700 C CA . PHE A 1 91 ? 0.601 4.717 -12.496 1.00 77.62 91 PHE A CA 1
ATOM 701 C C . PHE A 1 91 ? -0.221 5.833 -11.859 1.00 77.62 91 PHE A C 1
ATOM 703 O O . PHE A 1 91 ? 0.151 7.004 -11.908 1.00 77.62 91 PHE A O 1
ATOM 710 N N . GLN A 1 92 ? -1.381 5.457 -11.322 1.00 66.62 92 GLN A N 1
ATOM 711 C CA . GLN A 1 92 ? -2.336 6.412 -10.769 1.00 66.62 92 GLN A CA 1
ATOM 712 C C . GLN A 1 92 ? -1.702 7.185 -9.611 1.00 66.62 92 GLN A C 1
ATOM 714 O O . GLN A 1 92 ? -1.069 6.591 -8.737 1.00 66.62 92 GLN A O 1
ATOM 719 N N . ASN A 1 93 ? -1.905 8.500 -9.601 1.00 62.62 93 ASN A N 1
ATOM 720 C CA . ASN A 1 93 ? -1.770 9.279 -8.378 1.00 62.62 93 ASN A CA 1
ATOM 721 C C . ASN A 1 93 ? -2.989 9.015 -7.481 1.00 62.62 93 ASN A C 1
ATOM 723 O O . ASN A 1 93 ? -4.033 8.554 -7.953 1.00 62.62 93 ASN A O 1
ATOM 727 N N . GLY A 1 94 ? -2.884 9.317 -6.188 1.00 55.16 94 GLY A N 1
ATOM 728 C CA . GLY A 1 94 ? -3.991 9.076 -5.263 1.00 55.16 94 GLY A CA 1
ATOM 729 C C . GLY A 1 94 ? -5.290 9.777 -5.678 1.00 55.16 94 GLY A C 1
ATOM 730 O O . GLY A 1 94 ? -6.363 9.218 -5.479 1.00 55.16 94 GLY A O 1
ATOM 731 N N . LYS A 1 95 ? -5.221 10.928 -6.368 1.00 55.75 95 LYS A N 1
ATOM 732 C CA . LYS A 1 95 ? -6.402 11.645 -6.887 1.00 55.75 95 LYS A CA 1
ATOM 733 C C . LYS A 1 95 ? -7.252 10.800 -7.845 1.00 55.75 95 LYS A C 1
ATOM 735 O O . LYS A 1 95 ? -8.466 10.734 -7.666 1.00 55.75 95 LYS A O 1
ATOM 740 N N . GLU A 1 96 ? -6.637 10.143 -8.831 1.00 61.88 96 GLU A N 1
ATOM 741 C CA . GLU A 1 96 ? -7.355 9.263 -9.768 1.00 61.88 96 GLU A CA 1
ATOM 742 C C . GLU A 1 96 ? -8.005 8.070 -9.052 1.00 61.88 96 GLU A C 1
ATOM 744 O O . GLU A 1 96 ? -9.118 7.665 -9.400 1.00 61.88 96 GLU A O 1
ATOM 749 N N . ILE A 1 97 ? -7.334 7.540 -8.024 1.00 57.09 97 ILE A N 1
ATOM 750 C CA . ILE A 1 97 ? -7.858 6.452 -7.195 1.00 57.09 97 ILE A CA 1
ATOM 751 C C . ILE A 1 97 ? -9.109 6.929 -6.431 1.00 57.09 97 ILE A C 1
ATOM 753 O O . ILE A 1 97 ? -10.129 6.239 -6.431 1.00 57.09 97 ILE A O 1
ATOM 757 N N . PHE A 1 98 ? -9.098 8.145 -5.866 1.00 53.53 98 PHE A N 1
ATOM 758 C CA . PHE A 1 98 ? -10.261 8.719 -5.167 1.00 53.53 98 PHE A CA 1
ATOM 759 C C . PHE A 1 98 ? -11.471 8.947 -6.060 1.00 53.53 98 PHE A C 1
ATOM 761 O O . PHE A 1 98 ? -12.600 8.663 -5.653 1.00 53.53 98 PHE A O 1
ATOM 768 N N . GLU A 1 99 ? -11.258 9.476 -7.261 1.00 58.91 99 GLU A N 1
ATOM 769 C CA . GLU A 1 99 ? -12.351 9.759 -8.192 1.00 58.91 99 GLU A CA 1
ATOM 770 C C . GLU A 1 99 ? -13.022 8.465 -8.668 1.00 58.91 99 GLU A C 1
ATOM 772 O O . GLU A 1 99 ? -14.251 8.395 -8.714 1.00 58.91 99 GLU A O 1
ATOM 777 N N . LYS A 1 100 ? -12.245 7.403 -8.919 1.00 58.00 100 LYS A N 1
ATOM 778 C CA . LYS A 1 100 ? -12.791 6.075 -9.237 1.00 58.00 100 LYS A CA 1
ATOM 779 C C . LYS A 1 100 ? -13.532 5.440 -8.057 1.00 58.00 100 LYS A C 1
ATOM 781 O O . LYS A 1 100 ? -14.656 4.961 -8.234 1.00 58.00 100 LYS A O 1
ATOM 786 N N . ASN A 1 101 ? -12.947 5.477 -6.859 1.00 49.41 101 ASN A N 1
ATOM 787 C CA . ASN A 1 101 ? -13.532 4.868 -5.659 1.00 49.41 101 ASN A CA 1
ATOM 788 C C . ASN A 1 101 ? -14.852 5.536 -5.238 1.00 49.41 101 ASN A C 1
ATOM 790 O O . ASN A 1 101 ? -15.737 4.859 -4.718 1.00 49.41 101 ASN A O 1
ATOM 794 N N . ARG A 1 102 ? -15.030 6.838 -5.513 1.00 51.28 102 ARG A N 1
ATOM 795 C CA . ARG A 1 102 ? -16.302 7.550 -5.288 1.00 51.28 102 ARG A CA 1
ATOM 796 C C . ARG A 1 102 ? -17.455 7.043 -6.152 1.00 51.28 102 ARG A C 1
ATOM 798 O O . ARG A 1 102 ? -18.599 7.118 -5.721 1.00 51.28 102 ARG A O 1
ATOM 805 N N . VAL A 1 103 ? -17.167 6.601 -7.375 1.00 51.50 103 VAL A N 1
ATOM 806 C CA . VAL A 1 103 ? -18.196 6.294 -8.382 1.00 51.50 103 VAL A CA 1
ATOM 807 C C . VAL A 1 103 ? -18.533 4.805 -8.416 1.00 51.50 103 VAL A C 1
ATOM 809 O O . VAL A 1 103 ? -19.665 4.451 -8.730 1.00 51.50 103 VAL A O 1
ATOM 812 N N . GLN A 1 104 ? -17.572 3.928 -8.109 1.00 50.91 104 GLN A N 1
ATOM 813 C CA . GLN A 1 104 ? -17.704 2.502 -8.418 1.00 50.91 104 GLN A CA 1
ATOM 814 C C . GLN A 1 104 ? -17.751 1.559 -7.208 1.00 50.91 104 GLN A C 1
ATOM 816 O O . GLN A 1 104 ? -18.026 0.381 -7.409 1.00 50.91 104 GLN A O 1
ATOM 821 N N . ASN A 1 105 ? -17.464 2.010 -5.976 1.00 48.59 105 ASN A N 1
ATOM 822 C CA . ASN A 1 105 ? -17.250 1.124 -4.809 1.00 48.59 105 ASN A CA 1
ATOM 823 C C . ASN A 1 105 ? -16.234 -0.021 -5.057 1.00 48.59 105 ASN A C 1
ATOM 825 O O . ASN A 1 105 ? -16.114 -0.941 -4.248 1.00 48.59 105 ASN A O 1
ATOM 829 N N . HIS A 1 106 ? -15.494 0.013 -6.168 1.00 43.62 106 HIS A N 1
ATOM 830 C CA . HIS A 1 106 ? -14.477 -0.966 -6.507 1.00 43.62 106 HIS A CA 1
ATOM 831 C C . HIS A 1 106 ? -13.181 -0.552 -5.836 1.00 43.62 106 HIS A C 1
ATOM 833 O O . HIS A 1 106 ? -12.486 0.344 -6.304 1.00 43.62 106 HIS A O 1
ATOM 839 N N . LEU A 1 107 ? -12.878 -1.219 -4.728 1.00 48.25 107 LEU A N 1
ATOM 840 C CA . LEU A 1 107 ? -11.597 -1.101 -4.061 1.00 48.25 107 LEU A CA 1
ATOM 841 C C . LEU A 1 107 ? -10.441 -1.359 -5.013 1.00 48.25 107 LEU A C 1
ATOM 843 O O . LEU A 1 107 ? -10.506 -2.325 -5.772 1.00 48.25 107 LEU A O 1
ATOM 847 N N . PHE A 1 108 ? -9.422 -0.496 -4.922 1.00 50.53 108 PHE A N 1
ATOM 848 C CA . PHE A 1 108 ? -7.967 -0.740 -4.957 1.00 50.53 108 PHE A CA 1
ATOM 849 C C . PHE A 1 108 ? -7.428 -1.955 -5.757 1.00 50.53 108 PHE A C 1
ATOM 851 O O . PHE A 1 108 ? -6.385 -2.517 -5.453 1.00 50.53 108 PHE A O 1
ATOM 858 N N . SER A 1 109 ? -8.115 -2.382 -6.812 1.00 46.97 109 SER A N 1
ATOM 859 C CA . SER A 1 109 ? -7.846 -3.624 -7.559 1.00 46.97 109 SER A CA 1
ATOM 860 C C . SER A 1 109 ? -6.944 -3.410 -8.777 1.00 46.97 109 SER A C 1
ATOM 862 O O . SER A 1 109 ? -6.591 -4.358 -9.486 1.00 46.97 109 SER A O 1
ATOM 864 N N . ASP A 1 110 ? -6.556 -2.159 -9.021 1.00 56.78 110 ASP A N 1
ATOM 865 C CA . ASP A 1 110 ? -5.621 -1.732 -10.066 1.00 56.78 110 ASP A CA 1
ATOM 866 C C . ASP A 1 110 ? -4.251 -1.338 -9.492 1.00 56.78 110 ASP A C 1
ATOM 868 O O . ASP A 1 110 ? -3.481 -0.634 -10.148 1.00 56.78 110 ASP A O 1
ATOM 872 N N . GLU A 1 111 ? -3.958 -1.766 -8.266 1.00 68.88 111 GLU A N 1
ATOM 873 C CA . GLU A 1 111 ? -2.711 -1.437 -7.594 1.00 68.88 111 GLU A CA 1
ATOM 874 C C . GLU A 1 111 ? -1.516 -2.210 -8.152 1.00 68.88 111 GLU A C 1
ATOM 876 O O . GLU A 1 111 ? -1.610 -3.392 -8.495 1.00 68.88 111 GLU A O 1
ATOM 881 N N . LEU A 1 112 ? -0.384 -1.512 -8.274 1.00 78.62 112 LEU A N 1
ATOM 882 C CA . LEU A 1 112 ? 0.878 -2.129 -8.653 1.00 78.62 112 LEU A CA 1
ATOM 883 C C . LEU A 1 112 ? 1.513 -2.733 -7.405 1.00 78.62 112 LEU A C 1
ATOM 885 O O . LEU A 1 112 ? 2.025 -2.009 -6.562 1.00 78.62 112 LEU A O 1
ATOM 889 N N . PHE A 1 113 ? 1.564 -4.055 -7.340 1.00 79.00 113 PHE A N 1
ATOM 890 C CA . PHE A 1 113 ? 2.333 -4.767 -6.335 1.00 79.00 113 PHE A CA 1
ATOM 891 C C . PHE A 1 113 ? 3.818 -4.831 -6.721 1.00 79.00 113 PHE A C 1
ATOM 893 O O . PHE A 1 113 ? 4.186 -5.415 -7.745 1.00 79.00 113 PHE A O 1
ATOM 900 N N . LEU A 1 114 ? 4.688 -4.279 -5.880 1.00 83.62 114 LEU A N 1
ATOM 901 C CA . LEU A 1 114 ? 6.139 -4.421 -5.960 1.00 83.62 114 LEU A CA 1
ATOM 902 C C . LEU A 1 114 ? 6.628 -5.354 -4.847 1.00 83.62 114 LEU A C 1
ATOM 904 O O . LEU A 1 114 ? 6.570 -5.031 -3.663 1.00 83.62 114 LEU A O 1
ATOM 908 N N . HIS A 1 115 ? 7.136 -6.531 -5.212 1.00 84.25 115 HIS A N 1
ATOM 909 C CA . HIS A 1 115 ? 7.735 -7.422 -4.221 1.00 84.25 115 HIS A CA 1
ATOM 910 C C . HIS A 1 115 ? 9.025 -6.802 -3.665 1.00 84.25 115 HIS A C 1
ATOM 912 O O . HIS A 1 115 ? 9.872 -6.381 -4.448 1.00 84.25 115 HIS A O 1
ATOM 918 N N . ARG A 1 116 ? 9.250 -6.856 -2.342 1.00 81.81 116 ARG A N 1
ATOM 919 C CA . ARG A 1 116 ? 10.419 -6.244 -1.666 1.00 81.81 116 ARG A CA 1
ATOM 920 C C . ARG A 1 116 ? 11.787 -6.579 -2.287 1.00 81.81 116 ARG A C 1
ATOM 922 O O . ARG A 1 116 ? 12.724 -5.803 -2.206 1.00 81.81 116 ARG A O 1
ATOM 929 N N . THR A 1 117 ? 11.911 -7.742 -2.931 1.00 83.88 117 THR A N 1
ATOM 930 C CA . THR A 1 117 ? 13.142 -8.197 -3.611 1.00 83.88 117 THR A CA 1
ATOM 931 C C . THR A 1 117 ? 13.098 -8.089 -5.140 1.00 83.88 117 THR A C 1
ATOM 933 O O . THR A 1 117 ? 13.941 -8.671 -5.820 1.00 83.88 117 THR A O 1
ATOM 936 N N . ALA A 1 118 ? 12.120 -7.388 -5.718 1.00 87.88 118 ALA A N 1
ATOM 937 C CA . ALA A 1 118 ? 11.983 -7.213 -7.166 1.00 87.88 118 ALA A CA 1
ATOM 938 C C . ALA A 1 118 ? 13.257 -6.635 -7.807 1.00 87.88 118 ALA A C 1
ATOM 940 O O . ALA A 1 118 ? 13.615 -7.029 -8.916 1.00 87.88 118 ALA A O 1
ATOM 941 N N . PHE A 1 119 ? 13.961 -5.762 -7.077 1.00 90.62 119 PHE A N 1
ATOM 942 C CA . PHE A 1 119 ? 15.204 -5.097 -7.482 1.00 90.62 119 PHE A CA 1
ATOM 943 C C . PHE A 1 119 ? 16.398 -5.469 -6.579 1.00 90.62 119 PHE A C 1
ATOM 945 O O . PHE A 1 119 ? 17.298 -4.657 -6.368 1.00 90.62 119 PHE A O 1
ATOM 952 N N . LEU A 1 120 ? 16.409 -6.689 -6.028 1.00 85.81 120 LEU A N 1
ATOM 953 C CA . LEU A 1 120 ? 17.480 -7.172 -5.148 1.00 85.81 120 LEU A CA 1
ATOM 954 C C . LEU A 1 120 ? 18.860 -7.035 -5.808 1.00 85.81 120 LEU A C 1
ATOM 956 O O . LEU A 1 120 ? 19.065 -7.540 -6.913 1.00 85.81 120 LEU A O 1
ATOM 960 N N . ASN A 1 121 ? 19.810 -6.404 -5.112 1.00 87.00 121 ASN A N 1
ATOM 961 C CA . ASN A 1 121 ? 21.182 -6.166 -5.582 1.00 87.00 121 ASN A CA 1
ATOM 962 C C . ASN A 1 121 ? 21.259 -5.428 -6.932 1.00 87.00 121 ASN A C 1
ATOM 964 O O . ASN A 1 121 ? 22.246 -5.544 -7.663 1.00 87.00 121 ASN A O 1
ATOM 968 N N . SER A 1 122 ? 20.214 -4.682 -7.285 1.00 88.75 122 SER A N 1
ATOM 969 C CA . SER A 1 122 ? 20.164 -3.902 -8.520 1.00 88.75 122 SER A CA 1
ATOM 970 C C . SER A 1 122 ? 20.613 -2.478 -8.281 1.00 88.75 122 SER A C 1
ATOM 972 O O . SER A 1 122 ? 20.415 -1.940 -7.201 1.00 88.75 122 SER A O 1
ATOM 974 N N . THR A 1 123 ? 21.192 -1.845 -9.298 1.00 88.69 123 THR A N 1
ATOM 975 C CA . THR A 1 123 ? 21.590 -0.438 -9.219 1.00 88.69 123 THR A CA 1
ATOM 976 C C . THR A 1 123 ? 20.601 0.437 -9.954 1.00 88.69 123 THR A C 1
ATOM 978 O O . THR A 1 123 ? 20.392 0.235 -11.141 1.00 88.69 123 THR A O 1
ATOM 981 N N . ILE A 1 124 ? 19.968 1.385 -9.269 1.00 88.38 124 ILE A N 1
ATOM 982 C CA . ILE A 1 124 ? 18.981 2.289 -9.870 1.00 88.38 124 ILE A CA 1
ATOM 983 C C . ILE A 1 124 ? 19.466 3.718 -9.640 1.00 88.38 124 ILE A C 1
ATOM 985 O O . ILE A 1 124 ? 19.674 4.114 -8.494 1.00 88.38 124 ILE A O 1
ATOM 989 N N . LYS A 1 125 ? 19.699 4.481 -10.717 1.00 87.19 125 LYS A N 1
ATOM 990 C CA . LYS A 1 125 ? 20.211 5.859 -10.584 1.00 87.19 125 LYS A CA 1
ATOM 991 C C . LYS A 1 125 ? 19.101 6.877 -10.350 1.00 87.19 125 LYS A C 1
ATOM 993 O O . LYS A 1 125 ? 19.284 7.812 -9.586 1.00 87.19 125 LYS A O 1
ATOM 998 N N . LYS A 1 126 ? 17.956 6.707 -11.013 1.00 86.56 126 LYS A N 1
ATOM 999 C CA . LYS A 1 126 ? 16.852 7.667 -10.954 1.00 86.56 126 LYS A CA 1
ATOM 1000 C C . LYS A 1 126 ? 15.498 6.973 -10.946 1.00 86.56 126 LYS A C 1
ATOM 1002 O O . LYS A 1 126 ? 15.262 6.042 -11.718 1.00 86.56 126 LYS A O 1
ATOM 1007 N N . VAL A 1 127 ? 14.595 7.484 -10.117 1.00 86.31 127 VAL A N 1
ATOM 1008 C CA . VAL A 1 127 ? 13.194 7.057 -10.068 1.00 86.31 127 VAL A CA 1
ATOM 1009 C C . VAL A 1 127 ? 12.310 8.268 -10.329 1.00 86.31 127 VAL A C 1
ATOM 1011 O O . VAL A 1 127 ? 12.461 9.299 -9.679 1.00 86.31 127 VAL A O 1
ATOM 1014 N N . VAL A 1 128 ? 11.408 8.164 -11.304 1.00 84.38 128 VAL A N 1
ATOM 1015 C CA . VAL A 1 128 ? 10.415 9.206 -11.589 1.00 84.38 128 VAL A CA 1
ATOM 1016 C C . VAL A 1 128 ? 9.104 8.817 -10.919 1.00 84.38 128 VAL A C 1
ATOM 1018 O O . VAL A 1 128 ? 8.471 7.837 -11.313 1.00 84.38 128 VAL A O 1
ATOM 1021 N N . ILE A 1 129 ? 8.717 9.599 -9.913 1.00 77.75 129 ILE A N 1
ATOM 1022 C CA . ILE A 1 129 ? 7.534 9.402 -9.075 1.00 77.75 129 ILE A CA 1
ATOM 1023 C C . ILE A 1 129 ? 6.558 10.561 -9.356 1.00 77.75 129 ILE A C 1
ATOM 1025 O O . ILE A 1 129 ? 6.981 11.716 -9.275 1.00 77.75 129 ILE A O 1
ATOM 1029 N N . PRO A 1 130 ? 5.292 10.306 -9.739 1.00 72.88 130 PRO A N 1
ATOM 1030 C CA . PRO A 1 130 ? 4.303 11.372 -9.903 1.00 72.88 130 PRO A CA 1
ATOM 1031 C C . PRO A 1 130 ? 3.913 11.988 -8.549 1.00 72.88 130 PRO A C 1
ATOM 1033 O O . PRO A 1 130 ? 4.010 11.337 -7.511 1.00 72.88 130 PRO A O 1
ATOM 1036 N N . ASP A 1 131 ? 3.429 13.231 -8.543 1.00 64.50 131 ASP A N 1
ATOM 1037 C CA . ASP A 1 131 ? 2.906 13.838 -7.314 1.00 64.50 131 ASP A CA 1
ATOM 1038 C C . ASP A 1 131 ? 1.723 13.012 -6.778 1.00 64.50 131 ASP A C 1
ATOM 1040 O O . ASP A 1 131 ? 0.852 12.573 -7.537 1.00 64.50 131 ASP A O 1
ATOM 1044 N N . GLY A 1 132 ? 1.712 12.768 -5.467 1.00 59.19 132 GLY A N 1
ATOM 1045 C CA . GLY A 1 132 ? 0.740 11.889 -4.820 1.00 59.19 132 GLY A CA 1
ATOM 1046 C C . GLY A 1 132 ? 0.830 10.426 -5.240 1.00 59.19 132 GLY A C 1
ATOM 1047 O O . GLY A 1 132 ? -0.190 9.735 -5.324 1.00 59.19 132 GLY A O 1
ATOM 1048 N N . PHE A 1 133 ? 2.041 9.954 -5.548 1.00 65.38 133 PHE A N 1
ATOM 1049 C CA . PHE A 1 133 ? 2.294 8.547 -5.814 1.00 65.38 133 PHE A CA 1
ATOM 1050 C C . PHE A 1 133 ? 1.981 7.694 -4.594 1.00 65.38 133 PHE A C 1
ATOM 1052 O O . PHE A 1 133 ? 2.574 7.829 -3.530 1.00 65.38 133 PHE A O 1
ATOM 1059 N N . PHE A 1 134 ? 1.037 6.792 -4.790 1.00 59.28 134 PHE A N 1
ATOM 1060 C CA . PHE A 1 134 ? 0.376 6.085 -3.713 1.00 59.28 134 PHE A CA 1
ATOM 1061 C C . PHE A 1 134 ? 1.192 4.921 -3.125 1.00 59.28 134 PHE A C 1
ATOM 1063 O O . PHE A 1 134 ? 1.001 4.530 -1.983 1.00 59.28 134 PHE A O 1
ATOM 1070 N N . TYR A 1 135 ? 2.139 4.383 -3.895 1.00 62.81 135 TYR A N 1
ATOM 1071 C CA . TYR A 1 135 ? 2.908 3.181 -3.542 1.00 62.81 135 TYR A CA 1
ATOM 1072 C C . TYR A 1 135 ? 4.260 3.528 -2.913 1.00 62.81 135 TYR A C 1
ATOM 1074 O O . TYR A 1 135 ? 5.247 2.820 -3.117 1.00 62.81 135 TYR A O 1
ATOM 1082 N N . HIS A 1 136 ? 4.337 4.664 -2.215 1.00 64.50 136 HIS A N 1
ATOM 1083 C CA . HIS A 1 136 ? 5.602 5.233 -1.764 1.00 64.50 136 HIS A CA 1
ATOM 1084 C C . HIS A 1 136 ? 6.350 4.287 -0.818 1.00 64.50 136 HIS A C 1
ATOM 1086 O O . HIS A 1 136 ? 7.532 4.022 -1.034 1.00 64.50 136 HIS A O 1
ATOM 1092 N N . LYS A 1 137 ? 5.667 3.729 0.190 1.00 67.19 137 LYS A N 1
ATOM 1093 C CA . LYS A 1 137 ? 6.282 2.808 1.156 1.00 67.19 137 LYS A CA 1
ATOM 1094 C C . LYS A 1 137 ? 6.786 1.524 0.497 1.00 67.19 137 LYS A C 1
ATOM 1096 O O . LYS A 1 137 ? 7.951 1.175 0.649 1.00 67.19 137 LYS A O 1
ATOM 1101 N N . GLN A 1 138 ? 5.954 0.866 -0.310 1.00 69.81 138 GLN A N 1
ATOM 1102 C CA . GLN A 1 138 ? 6.349 -0.357 -1.013 1.00 69.81 138 GLN A CA 1
ATOM 1103 C C . GLN A 1 138 ? 7.520 -0.109 -1.975 1.00 69.81 138 GLN A C 1
ATOM 1105 O O . GLN A 1 138 ? 8.435 -0.926 -2.079 1.00 69.81 138 GLN A O 1
ATOM 1110 N N . LEU A 1 139 ? 7.527 1.039 -2.659 1.00 74.75 139 LEU A N 1
ATOM 1111 C CA . LEU A 1 139 ? 8.645 1.457 -3.495 1.00 74.75 139 LEU A CA 1
ATOM 1112 C C . LEU A 1 139 ? 9.905 1.703 -2.654 1.00 74.75 139 LEU A C 1
ATOM 1114 O O . LEU A 1 139 ? 10.965 1.208 -3.023 1.00 74.75 139 LEU A O 1
ATOM 1118 N N . TYR A 1 140 ? 9.797 2.408 -1.525 1.00 73.38 140 TYR A N 1
ATOM 1119 C CA . TYR A 1 140 ? 10.899 2.629 -0.585 1.00 73.38 140 TYR A CA 1
ATOM 1120 C C . TYR A 1 140 ? 11.488 1.298 -0.093 1.00 73.38 140 TYR A C 1
ATOM 1122 O O . TYR A 1 140 ? 12.692 1.078 -0.202 1.00 73.38 140 TYR A O 1
ATOM 1130 N N . GLU A 1 141 ? 10.644 0.360 0.340 1.00 72.56 141 GLU A N 1
ATOM 1131 C CA . GLU A 1 141 ? 11.057 -0.972 0.790 1.00 72.56 141 GLU A CA 1
ATOM 1132 C C . GLU A 1 141 ? 11.717 -1.796 -0.313 1.00 72.56 141 GLU A C 1
ATOM 1134 O O . GLU A 1 141 ? 12.731 -2.451 -0.084 1.00 72.56 141 GLU A O 1
ATOM 1139 N N . CYS A 1 142 ? 11.183 -1.749 -1.534 1.00 74.19 142 CYS A N 1
ATOM 1140 C CA . CYS A 1 142 ? 11.815 -2.402 -2.679 1.00 74.19 142 CYS A CA 1
ATOM 1141 C C . CYS A 1 142 ? 13.200 -1.822 -2.982 1.00 74.19 142 CYS A C 1
ATOM 1143 O O . CYS A 1 142 ? 14.083 -2.533 -3.464 1.00 74.19 142 CYS A O 1
ATOM 1145 N N . MET A 1 143 ? 13.385 -0.532 -2.711 1.00 77.25 143 MET A N 1
ATOM 1146 C CA . MET A 1 143 ? 14.631 0.182 -2.961 1.00 77.25 143 MET A CA 1
ATOM 1147 C C . MET A 1 143 ? 15.635 -0.008 -1.820 1.00 77.25 143 MET A C 1
ATOM 1149 O O . MET A 1 143 ? 16.830 0.057 -2.105 1.00 77.25 143 MET A O 1
ATOM 1153 N N . LEU A 1 144 ? 15.191 -0.384 -0.605 1.00 71.44 144 LEU A N 1
ATOM 1154 C CA . LEU A 1 144 ? 16.060 -0.800 0.510 1.00 71.44 144 LEU A CA 1
ATOM 1155 C C . LEU A 1 144 ? 17.047 -1.907 0.125 1.00 71.44 144 LEU A C 1
ATOM 1157 O O . LEU A 1 144 ? 18.188 -1.924 0.581 1.00 71.44 144 LEU A O 1
ATOM 1161 N N . TYR A 1 145 ? 16.608 -2.816 -0.743 1.00 67.75 145 TYR A N 1
ATOM 1162 C CA . TYR A 1 145 ? 17.399 -3.949 -1.223 1.00 67.75 145 TYR A CA 1
ATOM 1163 C C . TYR A 1 145 ? 18.153 -3.663 -2.531 1.00 67.75 145 TYR A C 1
ATOM 1165 O O . TYR A 1 145 ? 18.824 -4.552 -3.066 1.00 67.75 145 TYR A O 1
ATOM 1173 N N . SER A 1 146 ? 18.034 -2.444 -3.057 1.00 68.19 146 SER A N 1
ATOM 1174 C CA . SER A 1 146 ? 18.770 -1.964 -4.224 1.00 68.19 146 SER A CA 1
ATOM 1175 C C . SER A 1 146 ? 20.020 -1.186 -3.790 1.00 68.19 146 SER A C 1
ATOM 1177 O O . SER A 1 146 ? 20.097 -0.643 -2.693 1.00 68.19 146 SER A O 1
ATOM 1179 N N . ILE A 1 147 ? 21.025 -1.130 -4.657 1.00 60.78 147 ILE A N 1
ATOM 1180 C CA . ILE A 1 147 ? 22.304 -0.454 -4.435 1.00 60.78 147 ILE A CA 1
ATOM 1181 C C . ILE A 1 147 ? 22.349 0.773 -5.353 1.00 60.78 147 ILE A C 1
ATOM 1183 O O . ILE A 1 147 ? 22.620 0.631 -6.536 1.00 60.78 147 ILE A O 1
ATOM 1187 N N . GLY A 1 148 ? 22.110 1.998 -4.892 1.00 65.00 148 GLY A N 1
ATOM 1188 C CA . GLY A 1 148 ? 22.228 3.150 -5.798 1.00 65.00 148 GLY A CA 1
ATOM 1189 C C . GLY A 1 148 ? 21.627 4.454 -5.300 1.00 65.00 148 GLY A C 1
ATOM 1190 O O . GLY A 1 148 ? 21.253 4.586 -4.142 1.00 65.00 148 GLY A O 1
ATOM 1191 N N . GLU A 1 149 ? 21.525 5.418 -6.213 1.00 68.50 149 GLU A N 1
ATOM 1192 C CA . GLU A 1 149 ? 21.039 6.782 -5.952 1.00 68.50 149 GLU A CA 1
ATOM 1193 C C . GLU A 1 149 ? 19.502 6.895 -5.966 1.00 68.50 149 GLU A C 1
ATOM 1195 O O . GLU A 1 149 ? 18.948 7.972 -5.740 1.00 68.50 149 GLU A O 1
ATOM 1200 N N . ALA A 1 150 ? 18.783 5.790 -6.193 1.00 69.38 150 ALA A N 1
ATOM 1201 C CA . ALA A 1 150 ? 17.321 5.755 -6.155 1.00 69.38 150 ALA A CA 1
ATOM 1202 C C . ALA A 1 150 ? 16.747 6.279 -4.835 1.00 69.38 150 ALA A C 1
ATOM 1204 O O . ALA A 1 150 ? 15.749 6.998 -4.857 1.00 69.38 150 ALA A O 1
ATOM 1205 N N . PHE A 1 151 ? 17.414 5.999 -3.713 1.00 66.50 151 PHE A N 1
ATOM 1206 C CA . PHE A 1 151 ? 17.036 6.550 -2.416 1.00 66.50 151 PHE A CA 1
ATOM 1207 C C . PHE A 1 151 ? 17.023 8.069 -2.399 1.00 66.50 151 PHE A C 1
ATOM 1209 O O . PHE A 1 151 ? 16.099 8.632 -1.836 1.00 66.50 151 PHE A O 1
ATOM 1216 N N . GLN A 1 152 ? 17.977 8.739 -3.051 1.00 68.00 152 GLN A N 1
ATOM 1217 C CA . GLN A 1 152 ? 17.984 10.200 -3.104 1.00 68.00 152 GLN A CA 1
ATOM 1218 C C . GLN A 1 152 ? 16.782 10.729 -3.897 1.00 68.00 152 GLN A C 1
ATOM 1220 O O . GLN A 1 152 ? 16.180 11.725 -3.519 1.00 68.00 152 GLN A O 1
ATOM 1225 N N . SER A 1 153 ? 16.382 10.040 -4.973 1.00 68.25 153 SER A N 1
ATOM 1226 C CA . SER A 1 153 ? 15.181 10.413 -5.742 1.00 68.25 153 SER A CA 1
ATOM 1227 C C . SER A 1 153 ? 13.892 10.248 -4.925 1.00 68.25 153 SER A C 1
ATOM 1229 O O . SER A 1 153 ? 12.984 11.064 -5.052 1.00 68.25 153 SER A O 1
ATOM 1231 N N . ILE A 1 154 ? 13.821 9.209 -4.087 1.00 68.62 154 ILE A N 1
ATOM 1232 C CA . ILE A 1 154 ? 12.697 8.953 -3.173 1.00 68.62 154 ILE A CA 1
ATOM 1233 C C . ILE A 1 154 ? 12.717 9.945 -2.000 1.00 68.62 154 ILE A C 1
ATOM 1235 O O . ILE A 1 154 ? 11.695 10.523 -1.654 1.00 68.62 154 ILE A O 1
ATOM 1239 N N . TYR A 1 155 ? 13.890 10.225 -1.441 1.00 64.56 155 TYR A N 1
ATOM 1240 C CA . TYR A 1 155 ? 14.083 11.211 -0.382 1.00 64.56 155 TYR A CA 1
ATOM 1241 C C . TYR A 1 155 ? 13.700 12.627 -0.843 1.00 64.56 155 TYR A C 1
ATOM 1243 O O . TYR A 1 155 ? 13.007 13.347 -0.138 1.00 64.56 155 TYR A O 1
ATOM 1251 N N . ASN A 1 156 ? 14.031 13.018 -2.076 1.00 65.44 156 ASN A N 1
ATOM 1252 C CA . ASN A 1 156 ? 13.589 14.305 -2.627 1.00 65.44 156 ASN A CA 1
ATOM 1253 C C . ASN A 1 156 ? 12.055 14.393 -2.791 1.00 65.44 156 ASN A C 1
ATOM 1255 O O . ASN A 1 156 ? 11.507 15.490 -2.873 1.00 65.44 156 ASN A O 1
ATOM 1259 N N . PHE A 1 157 ? 11.343 13.261 -2.874 1.00 66.19 157 PHE A N 1
ATOM 1260 C CA . PHE A 1 157 ? 9.879 13.261 -2.813 1.00 66.19 157 PHE A CA 1
ATOM 1261 C C . PHE A 1 157 ? 9.391 13.578 -1.395 1.00 66.19 157 PHE A C 1
ATOM 1263 O O . PHE A 1 157 ? 8.438 14.341 -1.253 1.00 66.19 157 PHE A O 1
ATOM 1270 N N . HIS A 1 158 ? 10.078 13.079 -0.359 1.00 64.00 158 HIS A N 1
ATOM 1271 C CA . HIS A 1 158 ? 9.798 13.435 1.038 1.00 64.00 158 HIS A CA 1
ATOM 1272 C C . HIS A 1 158 ? 9.924 14.940 1.291 1.00 64.00 158 HIS A C 1
ATOM 1274 O O . HIS A 1 158 ? 9.086 15.499 1.988 1.00 64.00 158 HIS A O 1
ATOM 1280 N N . GLU A 1 159 ? 10.884 15.625 0.662 1.00 61.31 159 GLU A N 1
ATOM 1281 C CA . GLU A 1 159 ? 11.034 17.089 0.787 1.00 61.31 159 GLU A CA 1
ATOM 1282 C C . GLU A 1 159 ? 9.836 17.889 0.242 1.00 61.31 159 GLU A C 1
ATOM 1284 O O . GLU A 1 159 ? 9.666 19.060 0.581 1.00 61.31 159 GLU A O 1
ATOM 1289 N N . LYS A 1 160 ? 8.989 17.281 -0.597 1.00 71.38 160 LYS A N 1
ATOM 1290 C CA . LYS A 1 160 ? 7.750 17.905 -1.086 1.00 71.38 160 LYS A CA 1
ATOM 1291 C C . LYS A 1 160 ? 6.551 17.673 -0.167 1.00 71.38 160 LYS A C 1
ATOM 1293 O O . LYS A 1 160 ? 5.487 18.245 -0.417 1.00 71.38 160 LYS A O 1
ATOM 1298 N N . LEU A 1 161 ? 6.680 16.805 0.834 1.00 78.88 161 LEU A N 1
ATOM 1299 C CA . LEU A 1 161 ? 5.601 16.510 1.765 1.00 78.88 161 LEU A CA 1
ATOM 1300 C C . LEU A 1 161 ? 5.466 17.648 2.772 1.00 78.88 161 LEU A C 1
ATOM 1302 O O . LEU A 1 161 ? 6.442 18.231 3.241 1.00 78.88 161 LEU A O 1
ATOM 1306 N N . THR A 1 162 ? 4.223 17.955 3.116 1.00 84.12 162 THR A N 1
ATOM 1307 C CA . THR A 1 162 ? 3.930 18.811 4.255 1.00 84.12 162 THR A CA 1
ATOM 1308 C C . THR A 1 162 ? 4.186 18.000 5.515 1.00 84.12 162 THR A C 1
ATOM 1310 O O . THR A 1 162 ? 3.597 16.933 5.699 1.00 84.12 162 THR A O 1
ATOM 1313 N N . MET A 1 163 ? 5.078 18.509 6.361 1.00 87.44 163 MET A N 1
ATOM 1314 C CA . MET A 1 163 ? 5.345 17.961 7.682 1.00 87.44 163 MET A CA 1
ATOM 1315 C C . MET A 1 163 ? 4.480 18.698 8.704 1.00 87.44 163 MET A C 1
ATOM 1317 O O . MET A 1 163 ? 4.520 19.928 8.779 1.00 87.44 163 MET A O 1
ATOM 1321 N N . ILE A 1 164 ? 3.685 17.950 9.466 1.00 88.75 164 ILE A N 1
ATOM 1322 C CA . ILE A 1 164 ? 2.982 18.457 10.645 1.00 88.75 164 ILE A CA 1
ATOM 1323 C C . ILE A 1 164 ? 3.438 17.663 11.857 1.00 88.75 164 ILE A C 1
ATOM 1325 O O . ILE A 1 164 ? 3.438 16.436 11.846 1.00 88.75 164 ILE A O 1
ATOM 1329 N N . GLU A 1 165 ? 3.761 18.386 12.917 1.00 91.50 165 GLU A N 1
ATOM 1330 C CA . GLU A 1 165 ? 4.068 17.837 14.227 1.00 91.50 165 GLU A CA 1
ATOM 1331 C C . GLU A 1 165 ? 2.910 18.117 15.187 1.00 91.50 165 GLU A C 1
ATOM 1333 O O . GLU A 1 165 ? 2.348 19.216 15.206 1.00 91.50 165 GLU A O 1
ATOM 1338 N N . ASN A 1 166 ? 2.551 17.120 15.990 1.00 90.75 166 ASN A N 1
ATOM 1339 C CA . ASN A 1 166 ? 1.674 17.295 17.140 1.00 90.75 166 ASN A CA 1
ATOM 1340 C C . ASN A 1 166 ? 2.117 16.384 18.298 1.00 90.75 166 ASN A C 1
ATOM 1342 O O . ASN A 1 166 ? 3.138 15.704 18.214 1.00 90.75 166 ASN A O 1
ATOM 1346 N N . GLU A 1 167 ? 1.335 16.345 19.379 1.00 88.06 167 GLU A N 1
ATOM 1347 C CA . GLU A 1 167 ? 1.624 15.503 20.552 1.00 88.06 167 GLU A CA 1
ATOM 1348 C C . GLU A 1 167 ? 1.749 14.005 20.240 1.00 88.06 167 GLU A C 1
ATOM 1350 O O . GLU A 1 167 ? 2.309 13.251 21.033 1.00 88.06 167 GLU A O 1
ATOM 1355 N N . SER A 1 168 ? 1.236 13.570 19.089 1.00 90.50 168 SER A N 1
ATOM 1356 C CA . SER A 1 168 ? 1.339 12.198 18.634 1.00 90.50 168 SER A CA 1
ATOM 1357 C C . SER A 1 168 ? 2.598 11.881 17.854 1.00 90.50 168 SER A C 1
ATOM 1359 O O . SER A 1 168 ? 2.896 10.703 17.705 1.00 90.50 168 SER A O 1
ATOM 1361 N N . GLY A 1 169 ? 3.345 12.865 17.366 1.00 89.75 169 GLY A N 1
ATOM 1362 C CA . GLY A 1 169 ? 4.520 12.635 16.534 1.00 89.75 169 GLY A CA 1
ATOM 1363 C C . GLY A 1 169 ? 4.545 13.527 15.304 1.00 89.75 169 GLY A C 1
ATOM 1364 O O . GLY A 1 169 ? 3.884 14.565 15.241 1.00 89.75 169 GLY A O 1
ATOM 1365 N N . ILE A 1 170 ? 5.311 13.087 14.314 1.00 89.62 170 ILE A N 1
ATOM 1366 C CA . ILE A 1 170 ? 5.516 13.785 13.050 1.00 89.62 170 ILE A CA 1
ATOM 1367 C C . ILE A 1 170 ? 4.770 13.045 11.939 1.00 89.62 170 ILE A C 1
ATOM 1369 O O . ILE A 1 170 ? 4.848 11.823 11.832 1.00 89.62 170 ILE A O 1
ATOM 1373 N N . PHE A 1 171 ? 4.050 13.792 11.109 1.00 90.44 171 PHE A N 1
ATOM 1374 C CA . PHE A 1 171 ? 3.217 13.296 10.019 1.00 90.44 171 PHE A CA 1
ATOM 1375 C C . PHE A 1 171 ? 3.674 13.922 8.708 1.00 90.44 171 PHE A C 1
ATOM 1377 O O . PHE A 1 171 ? 3.803 15.145 8.625 1.00 90.44 171 PHE A O 1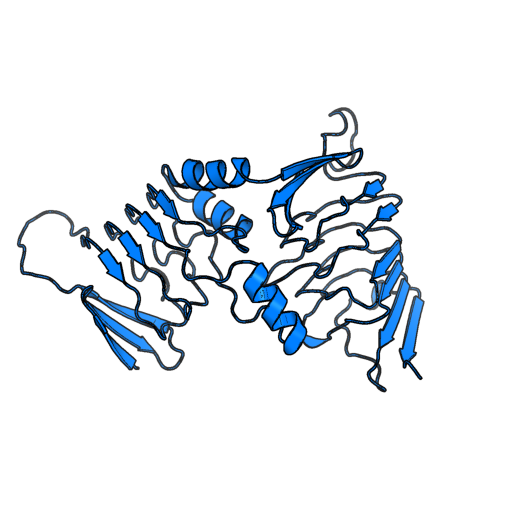
ATOM 1384 N N . TRP A 1 172 ? 3.835 13.106 7.667 1.00 87.31 172 TRP A N 1
ATOM 1385 C CA . TRP A 1 172 ? 4.169 13.582 6.324 1.00 87.31 172 TRP A CA 1
ATOM 1386 C C . TRP A 1 172 ? 3.053 13.258 5.344 1.00 87.31 172 TRP A C 1
ATOM 1388 O O . TRP A 1 172 ? 2.766 12.091 5.066 1.00 87.31 172 TRP A O 1
ATOM 1398 N N . PHE A 1 173 ? 2.433 14.297 4.788 1.00 83.69 173 PHE A N 1
ATOM 1399 C CA . PHE A 1 173 ? 1.364 14.154 3.805 1.00 83.69 173 PHE A CA 1
ATOM 1400 C C . PHE A 1 173 ? 1.573 15.056 2.593 1.00 83.69 173 PHE A C 1
ATOM 1402 O O . PHE A 1 173 ? 2.220 16.098 2.661 1.00 83.69 173 PHE A O 1
ATOM 1409 N N . ASP A 1 174 ? 1.049 14.639 1.446 1.00 81.88 174 ASP A N 1
ATOM 1410 C CA . ASP A 1 174 ? 1.160 15.416 0.212 1.00 81.88 174 ASP A CA 1
ATOM 1411 C C . ASP A 1 174 ? 0.051 16.476 0.074 1.00 81.88 174 ASP A C 1
ATOM 1413 O O . ASP A 1 174 ? -0.883 16.561 0.871 1.00 81.88 174 ASP A O 1
ATOM 1417 N N . ALA A 1 175 ? 0.118 17.276 -0.993 1.00 79.50 175 ALA A N 1
ATOM 1418 C CA . ALA A 1 175 ? -0.877 18.308 -1.296 1.00 79.50 175 ALA A CA 1
ATOM 1419 C C . ALA A 1 175 ? -2.305 17.771 -1.559 1.00 79.50 175 ALA A C 1
ATOM 1421 O O . ALA A 1 175 ? -3.240 18.562 -1.684 1.00 79.50 175 ALA A O 1
ATOM 1422 N N . LEU A 1 176 ? -2.495 16.450 -1.671 1.00 78.00 176 LEU A N 1
ATOM 1423 C CA . LEU A 1 176 ? -3.805 15.800 -1.786 1.00 78.00 176 LEU A CA 1
ATOM 1424 C C . LEU A 1 176 ? -4.340 15.327 -0.420 1.00 78.00 176 LEU A C 1
ATOM 1426 O O . LEU A 1 176 ? -5.467 14.829 -0.344 1.00 78.00 176 LEU A O 1
ATOM 1430 N N . GLY A 1 177 ? -3.564 15.490 0.656 1.00 81.69 177 GLY A N 1
ATOM 1431 C CA . GLY A 1 177 ? -3.905 15.031 2.000 1.00 81.69 177 GLY A CA 1
ATOM 1432 C C . GLY A 1 177 ? -3.653 13.539 2.210 1.00 81.69 177 GLY A C 1
ATOM 1433 O O . GLY A 1 177 ? -4.264 12.941 3.093 1.00 81.69 177 GLY A O 1
ATOM 1434 N N . ILE A 1 178 ? -2.814 12.902 1.392 1.00 83.06 178 ILE A N 1
ATOM 1435 C CA . ILE A 1 178 ? -2.450 11.497 1.590 1.00 83.06 178 ILE A CA 1
ATOM 1436 C C . ILE A 1 178 ? -1.315 11.446 2.602 1.00 83.06 178 ILE A C 1
ATOM 1438 O O . ILE A 1 178 ? -0.248 11.989 2.334 1.00 83.06 178 ILE A O 1
ATOM 1442 N N . LEU A 1 179 ? -1.543 10.803 3.745 1.00 85.94 179 LEU A N 1
ATOM 1443 C CA . LEU A 1 179 ? -0.526 10.518 4.748 1.00 85.94 179 LEU A CA 1
ATOM 1444 C C . LEU A 1 179 ? 0.347 9.362 4.254 1.00 85.94 179 LEU A C 1
ATOM 1446 O O . LEU A 1 179 ? -0.149 8.245 4.091 1.00 85.94 179 LEU A O 1
ATOM 1450 N N . HIS A 1 180 ? 1.621 9.660 4.000 1.00 79.12 180 HIS A N 1
ATOM 1451 C CA . HIS A 1 180 ? 2.618 8.699 3.518 1.00 79.12 180 HIS A CA 1
ATOM 1452 C C . HIS A 1 180 ? 3.423 8.091 4.661 1.00 79.12 180 HIS A C 1
ATOM 1454 O O . HIS A 1 180 ? 3.821 6.934 4.568 1.00 79.12 180 HIS A O 1
ATOM 1460 N N . ASP A 1 181 ? 3.675 8.862 5.721 1.00 81.31 181 ASP A N 1
ATOM 1461 C CA . ASP A 1 181 ? 4.535 8.421 6.815 1.00 81.31 181 ASP A CA 1
ATOM 1462 C C . ASP A 1 181 ? 4.153 9.056 8.155 1.00 81.31 181 ASP A C 1
ATOM 1464 O O . ASP A 1 181 ? 3.576 10.151 8.209 1.00 81.31 181 ASP A O 1
ATOM 1468 N N . TYR A 1 182 ? 4.491 8.352 9.230 1.00 86.38 182 TYR A N 1
ATOM 1469 C CA . TYR A 1 182 ? 4.296 8.777 10.606 1.00 86.38 182 TYR A CA 1
ATOM 1470 C C . TYR A 1 182 ? 5.465 8.304 11.473 1.00 86.38 182 TYR A C 1
ATOM 1472 O O . TYR A 1 182 ? 5.802 7.121 11.509 1.00 86.38 182 TYR A O 1
ATOM 1480 N N . GLN A 1 183 ? 6.042 9.235 12.227 1.00 84.94 183 GLN A N 1
ATOM 1481 C CA . GLN A 1 183 ? 7.118 8.964 13.167 1.00 84.94 183 GLN A CA 1
ATOM 1482 C C . GLN A 1 183 ? 6.680 9.350 14.576 1.00 84.94 183 GLN A C 1
ATOM 1484 O O . GLN A 1 183 ? 6.396 10.513 14.864 1.00 84.94 183 GLN A O 1
ATOM 1489 N N . LEU A 1 184 ? 6.683 8.367 15.471 1.00 83.94 184 LEU A N 1
ATOM 1490 C CA . LEU A 1 184 ? 6.511 8.582 16.902 1.00 83.94 184 LEU A CA 1
ATOM 1491 C C . LEU A 1 184 ? 7.797 9.188 17.494 1.00 83.94 184 LEU A C 1
ATOM 1493 O O . LEU A 1 184 ? 8.903 8.753 17.162 1.00 83.94 184 LEU A O 1
ATOM 1497 N N . PHE A 1 185 ? 7.664 10.166 18.392 1.00 74.19 185 PHE A N 1
ATOM 1498 C CA . PHE A 1 185 ? 8.783 10.592 19.232 1.00 74.19 185 PHE A CA 1
ATOM 1499 C C . PHE A 1 185 ? 9.131 9.463 20.195 1.00 74.19 185 PHE A C 1
ATOM 1501 O O . PHE A 1 185 ? 8.249 8.987 20.907 1.00 74.19 185 PHE A O 1
ATOM 1508 N N . TYR A 1 186 ? 10.393 9.026 20.222 1.00 64.19 186 TYR A N 1
ATOM 1509 C CA . TYR A 1 186 ? 10.840 8.051 21.213 1.00 64.19 186 TYR A CA 1
ATOM 1510 C C . TYR A 1 186 ? 10.448 8.548 22.607 1.00 64.19 186 TYR A C 1
ATOM 1512 O O . TYR A 1 186 ? 10.919 9.592 23.052 1.00 64.19 186 TYR A O 1
ATOM 1520 N N . SER A 1 187 ? 9.565 7.812 23.283 1.00 53.38 187 SER A N 1
ATOM 1521 C CA . SER A 1 187 ? 9.415 7.946 24.725 1.00 53.38 187 SER A CA 1
ATOM 1522 C C . SER A 1 187 ? 10.703 7.413 25.336 1.00 53.38 187 SER A C 1
ATOM 1524 O O . SER A 1 187 ? 11.069 6.282 25.019 1.00 53.38 187 SER A O 1
ATOM 1526 N N . ASP A 1 188 ? 11.381 8.237 26.131 1.00 49.38 188 ASP A N 1
ATOM 1527 C CA . ASP A 1 188 ? 12.686 7.999 26.755 1.00 49.38 188 ASP A CA 1
ATOM 1528 C C . ASP A 1 188 ? 13.055 6.515 26.967 1.00 49.38 188 ASP A C 1
ATOM 1530 O O . ASP A 1 188 ? 12.259 5.722 27.484 1.00 49.38 188 ASP A O 1
ATOM 1534 N N . GLU A 1 189 ? 14.302 6.159 26.623 1.00 49.31 189 GLU A N 1
ATOM 1535 C CA . GLU A 1 189 ? 14.879 4.800 26.706 1.00 49.31 189 GLU A CA 1
ATOM 1536 C C . GLU A 1 189 ? 14.795 4.140 28.104 1.00 49.31 189 GLU A C 1
ATOM 1538 O O . GLU A 1 189 ? 15.125 2.966 28.261 1.00 49.31 189 GLU A O 1
ATOM 1543 N N . GLU A 1 190 ? 14.329 4.858 29.130 1.00 52.00 190 GLU A N 1
ATOM 1544 C CA . GLU A 1 190 ? 14.145 4.358 30.495 1.00 52.00 190 GLU A CA 1
ATOM 1545 C C . GLU A 1 190 ? 12.837 3.584 30.725 1.00 52.00 190 GLU A C 1
ATOM 1547 O O . GLU A 1 190 ? 12.696 2.914 31.753 1.00 52.00 190 GLU A O 1
ATOM 1552 N N . SER A 1 191 ? 11.870 3.618 29.800 1.00 49.78 191 SER A N 1
ATOM 1553 C CA . SER A 1 191 ? 10.642 2.837 29.967 1.00 49.78 191 SER A CA 1
ATOM 1554 C C . SER A 1 191 ? 10.795 1.441 29.355 1.00 49.78 191 SER A C 1
ATOM 1556 O O . SER A 1 191 ? 10.992 1.273 28.157 1.00 49.78 191 SER A O 1
ATOM 1558 N N . ASN A 1 192 ? 10.639 0.409 30.182 1.00 47.72 192 ASN A N 1
ATOM 1559 C CA . ASN A 1 192 ? 10.609 -1.012 29.804 1.00 47.72 192 ASN A CA 1
ATOM 1560 C C . ASN A 1 192 ? 9.334 -1.377 28.991 1.00 47.72 192 ASN A C 1
ATOM 1562 O O . ASN A 1 192 ? 8.789 -2.475 29.116 1.00 47.72 192 ASN A O 1
ATOM 1566 N N . SER A 1 193 ? 8.791 -0.414 28.240 1.00 55.84 193 SER A N 1
ATOM 1567 C CA . SER A 1 193 ? 7.537 -0.480 27.499 1.00 55.84 193 SER A CA 1
ATOM 1568 C C . SER A 1 193 ? 7.812 -0.514 25.993 1.00 55.84 193 SER A C 1
ATOM 1570 O O . SER A 1 193 ? 8.847 -0.055 25.520 1.00 55.84 193 SER A O 1
ATOM 1572 N N . ASN A 1 194 ? 6.921 -1.154 25.235 1.00 60.03 194 ASN A N 1
ATOM 1573 C CA . ASN A 1 194 ? 7.054 -1.322 23.787 1.00 60.03 194 ASN A CA 1
ATOM 1574 C C . ASN A 1 194 ? 7.288 0.056 23.116 1.00 60.03 194 ASN A C 1
ATOM 1576 O O . ASN A 1 194 ? 6.436 0.928 23.313 1.00 60.03 194 ASN A O 1
ATOM 1580 N N . PRO A 1 195 ? 8.365 0.265 22.323 1.00 66.94 195 PRO A N 1
ATOM 1581 C CA . PRO A 1 195 ? 8.768 1.578 21.782 1.00 66.94 195 PRO A CA 1
ATOM 1582 C C . PRO A 1 195 ? 7.752 2.221 20.823 1.00 66.94 195 PRO A C 1
ATOM 1584 O O . PRO A 1 195 ? 7.955 3.336 20.357 1.00 66.94 195 PRO A O 1
ATOM 1587 N N . HIS A 1 196 ? 6.650 1.529 20.533 1.00 81.31 196 HIS A N 1
ATOM 1588 C CA . HIS A 1 196 ? 5.539 2.000 19.711 1.00 81.31 196 HIS A CA 1
ATOM 1589 C C . HIS A 1 196 ? 4.272 2.286 20.533 1.00 81.31 196 HIS A C 1
ATOM 1591 O O . HIS A 1 196 ? 3.160 2.166 20.020 1.00 81.31 196 HIS A O 1
ATOM 1597 N N . THR A 1 197 ? 4.413 2.609 21.821 1.00 87.81 197 THR A N 1
ATOM 1598 C CA . THR A 1 197 ? 3.279 2.907 22.705 1.00 87.81 197 THR A CA 1
ATOM 1599 C C . THR A 1 197 ? 3.046 4.406 22.813 1.00 87.81 197 THR A C 1
ATOM 1601 O O . THR A 1 197 ? 3.958 5.165 23.124 1.00 87.81 197 THR A O 1
ATOM 1604 N N . ILE A 1 198 ? 1.801 4.828 22.622 1.00 90.00 198 ILE A N 1
ATOM 1605 C CA . ILE A 1 198 ? 1.367 6.212 22.746 1.00 90.00 198 ILE A CA 1
ATOM 1606 C C . ILE A 1 198 ? 0.065 6.312 23.546 1.00 90.00 198 ILE A C 1
ATOM 1608 O O . ILE A 1 198 ? -0.812 5.453 23.466 1.00 90.00 198 ILE A O 1
ATOM 1612 N N . ARG A 1 199 ? -0.090 7.388 24.329 1.00 90.38 199 ARG A N 1
ATOM 1613 C CA . ARG A 1 199 ? -1.331 7.654 25.068 1.00 90.38 199 ARG A CA 1
ATOM 1614 C C . ARG A 1 199 ? -2.494 7.976 24.124 1.00 90.38 199 ARG A C 1
ATOM 1616 O O . ARG A 1 199 ? -3.509 7.281 24.161 1.00 90.38 199 ARG A O 1
ATOM 1623 N N . ASN A 1 200 ? -2.319 8.986 23.273 1.00 91.50 200 ASN A N 1
ATOM 1624 C CA . ASN A 1 200 ? -3.325 9.479 22.333 1.00 91.50 200 ASN A CA 1
ATOM 1625 C C . ASN A 1 200 ? -2.738 9.581 20.927 1.00 91.50 200 ASN A C 1
ATOM 1627 O O . ASN A 1 200 ? -1.684 10.186 20.753 1.00 91.50 200 ASN A O 1
ATOM 1631 N N . LEU A 1 201 ? -3.437 9.046 19.928 1.00 93.75 201 LEU A N 1
ATOM 1632 C CA . LEU A 1 201 ? -3.097 9.240 18.522 1.00 93.75 201 LEU A CA 1
ATOM 1633 C C . LEU A 1 201 ? -4.087 10.219 17.885 1.00 93.75 201 LEU A C 1
ATOM 1635 O O . LEU A 1 201 ? -5.253 9.885 17.677 1.00 93.75 201 LEU A O 1
ATOM 1639 N N . ILE A 1 202 ? -3.613 11.423 17.579 1.00 94.75 202 ILE A N 1
ATOM 1640 C CA . ILE A 1 202 ? -4.358 12.501 16.936 1.00 94.75 202 ILE A CA 1
ATOM 1641 C C . ILE A 1 202 ? -3.815 12.666 15.526 1.00 94.75 202 ILE A C 1
ATOM 1643 O O . ILE A 1 202 ? -2.717 13.178 15.320 1.00 94.75 202 ILE A O 1
ATOM 1647 N N . ILE A 1 203 ? -4.584 12.225 14.538 1.00 94.50 203 ILE A N 1
ATOM 1648 C CA . ILE A 1 203 ? -4.194 12.370 13.137 1.00 94.50 203 ILE A CA 1
ATOM 1649 C C . ILE A 1 203 ? -4.614 13.775 12.665 1.00 94.50 203 ILE A C 1
ATOM 1651 O O . ILE A 1 203 ? -5.774 14.145 12.868 1.00 94.50 203 ILE A O 1
ATOM 1655 N N . PRO A 1 204 ? -3.712 14.569 12.054 1.00 94.50 204 PRO A N 1
ATOM 1656 C CA . PRO A 1 204 ? -4.005 15.947 11.663 1.00 94.50 204 PRO A CA 1
ATOM 1657 C C . PRO A 1 204 ? -5.202 16.097 10.713 1.00 94.50 204 PRO A C 1
ATOM 1659 O O . PRO A 1 204 ? -5.419 15.280 9.816 1.00 94.50 204 PRO A O 1
ATOM 1662 N N . GLU A 1 205 ? -5.948 17.194 10.859 1.00 92.50 205 GLU A N 1
ATOM 1663 C CA . GLU A 1 205 ? -6.971 17.575 9.880 1.00 92.50 205 GLU A CA 1
ATOM 1664 C C . GLU A 1 205 ? -6.348 17.931 8.525 1.00 92.50 205 GLU A C 1
ATOM 1666 O O . GLU A 1 205 ? -5.236 18.449 8.439 1.00 92.50 205 GLU A O 1
ATOM 1671 N N . GLY A 1 206 ? -7.080 17.645 7.450 1.00 87.75 206 GLY A N 1
ATOM 1672 C CA . GLY A 1 206 ? -6.578 17.711 6.078 1.00 87.75 206 GLY A CA 1
ATOM 1673 C C . GLY A 1 206 ? -6.063 16.366 5.563 1.00 87.75 206 GLY A C 1
ATOM 1674 O O . GLY A 1 206 ? -5.998 16.187 4.345 1.00 87.75 206 GLY A O 1
ATOM 1675 N N . VAL A 1 207 ? -5.788 15.396 6.448 1.00 90.62 207 VAL A N 1
ATOM 1676 C CA . VAL A 1 207 ? -5.518 14.011 6.046 1.00 90.62 207 VAL A CA 1
ATOM 1677 C C . VAL A 1 207 ? -6.795 13.403 5.472 1.00 90.62 207 VAL A C 1
ATOM 1679 O O . VAL A 1 207 ? -7.766 13.127 6.173 1.00 90.62 207 VAL A O 1
ATOM 1682 N N . THR A 1 208 ? -6.788 13.178 4.163 1.00 87.12 208 THR A N 1
ATOM 1683 C CA . THR A 1 208 ? -7.881 12.531 3.442 1.00 87.12 208 THR A CA 1
ATOM 1684 C C . THR A 1 208 ? -7.681 11.030 3.331 1.00 87.12 208 THR A C 1
ATOM 1686 O O . THR A 1 208 ? -8.681 10.313 3.235 1.00 87.12 208 THR A O 1
ATOM 1689 N N . VAL A 1 209 ? -6.430 10.551 3.399 1.00 83.38 209 VAL A N 1
ATOM 1690 C CA . VAL A 1 209 ? -6.079 9.126 3.350 1.00 83.38 209 VAL A CA 1
ATOM 1691 C C . VAL A 1 209 ? -4.922 8.763 4.242 1.00 83.38 209 VAL A C 1
ATOM 1693 O O . VAL A 1 209 ? -3.930 9.474 4.287 1.00 83.38 209 VAL A O 1
ATOM 1696 N N . ILE A 1 210 ? -5.037 7.592 4.860 1.00 86.25 210 ILE A N 1
ATOM 1697 C CA . ILE A 1 210 ? -3.943 6.916 5.551 1.00 86.25 210 ILE A CA 1
ATOM 1698 C C . ILE A 1 210 ? -3.504 5.725 4.697 1.00 86.25 210 ILE A C 1
ATOM 1700 O O . ILE A 1 210 ? -4.316 4.825 4.448 1.00 86.25 210 ILE A O 1
ATOM 1704 N N . GLN A 1 211 ? -2.249 5.748 4.236 1.00 77.94 211 GLN A N 1
ATOM 1705 C CA . GLN A 1 211 ? -1.660 4.674 3.435 1.00 77.94 211 GLN A CA 1
ATOM 1706 C C . GLN A 1 211 ? -1.396 3.397 4.246 1.00 77.94 211 GLN A C 1
ATOM 1708 O O . GLN A 1 211 ? -1.580 3.327 5.465 1.00 77.94 211 GLN A O 1
ATOM 1713 N N . GLU A 1 212 ? -0.994 2.354 3.521 1.00 76.12 212 GLU A N 1
ATOM 1714 C CA . GLU A 1 212 ? -0.594 1.069 4.079 1.00 76.12 212 GLU A CA 1
ATOM 1715 C C . GLU A 1 212 ? 0.499 1.229 5.142 1.00 76.12 212 GLU A C 1
ATOM 1717 O O . GLU A 1 212 ? 1.517 1.886 4.935 1.00 76.12 212 GLU A O 1
ATOM 1722 N N . GLU A 1 213 ? 0.283 0.572 6.281 1.00 76.25 213 GLU A N 1
ATOM 1723 C CA . GLU A 1 213 ? 1.236 0.427 7.375 1.00 76.25 213 GLU A CA 1
ATOM 1724 C C . GLU A 1 213 ? 1.790 1.730 7.982 1.00 76.25 213 GLU A C 1
ATOM 1726 O O . GLU A 1 213 ? 2.813 1.671 8.669 1.00 76.25 213 GLU A O 1
ATOM 1731 N N . CYS A 1 214 ? 1.135 2.884 7.791 1.00 83.62 214 CYS A N 1
ATOM 1732 C CA . CYS A 1 214 ? 1.540 4.136 8.449 1.00 83.62 214 CYS A CA 1
ATOM 1733 C C . CYS A 1 214 ? 1.561 4.007 9.979 1.00 83.62 214 CYS A C 1
ATOM 1735 O O . CYS A 1 214 ? 2.410 4.598 10.634 1.00 83.62 214 CYS A O 1
ATOM 1737 N N . PHE A 1 215 ? 0.641 3.223 10.553 1.00 90.44 215 PHE A N 1
ATOM 1738 C CA . PHE A 1 215 ? 0.517 3.052 12.002 1.00 90.44 215 PHE A CA 1
ATOM 1739 C C . PHE A 1 215 ? 0.786 1.618 12.464 1.00 90.44 215 PHE A C 1
ATOM 1741 O O . PHE A 1 215 ? 0.385 1.234 13.563 1.00 90.44 215 PHE A O 1
ATOM 1748 N N . ARG A 1 216 ? 1.447 0.801 11.633 1.00 86.81 216 ARG A N 1
ATOM 1749 C CA . ARG A 1 216 ? 1.678 -0.618 11.927 1.00 86.81 216 ARG A CA 1
ATOM 1750 C C . ARG A 1 216 ? 2.408 -0.805 13.262 1.00 86.81 216 ARG A C 1
ATOM 1752 O O . ARG A 1 216 ? 3.444 -0.195 13.500 1.00 86.81 216 ARG A O 1
ATOM 1759 N N . GLY A 1 217 ? 1.896 -1.704 14.103 1.00 88.25 217 GLY A N 1
ATOM 1760 C CA . GLY A 1 217 ? 2.541 -2.095 15.361 1.00 88.25 217 GLY A CA 1
ATOM 1761 C C . GLY A 1 217 ? 2.344 -1.125 16.532 1.00 88.25 217 GLY A C 1
ATOM 1762 O O . GLY A 1 217 ? 2.878 -1.371 17.613 1.00 88.25 217 GLY A O 1
ATOM 1763 N N . ILE A 1 218 ? 1.593 -0.033 16.350 1.00 90.62 218 ILE A N 1
ATOM 1764 C CA . ILE A 1 218 ? 1.395 0.974 17.401 1.00 90.62 218 ILE A CA 1
ATOM 1765 C C . ILE A 1 218 ? 0.396 0.500 18.459 1.00 90.62 218 ILE A C 1
ATOM 1767 O O . ILE A 1 218 ? -0.657 -0.062 18.155 1.00 90.62 218 ILE A O 1
ATOM 1771 N N . THR A 1 219 ? 0.703 0.790 19.721 1.00 92.62 219 THR A N 1
ATOM 1772 C CA . THR A 1 219 ? -0.211 0.660 20.859 1.00 92.62 219 THR A CA 1
ATOM 1773 C C . THR A 1 219 ? -0.731 2.037 21.257 1.00 92.62 219 THR A C 1
ATOM 1775 O O . THR A 1 219 ? 0.035 2.866 21.729 1.00 92.62 219 THR A O 1
ATOM 1778 N N . VAL A 1 220 ? -2.030 2.278 21.094 1.00 94.19 220 VAL A N 1
ATOM 1779 C CA . VAL A 1 220 ? -2.724 3.496 21.528 1.00 94.19 220 VAL A CA 1
ATOM 1780 C C . VAL A 1 220 ? -3.507 3.187 22.808 1.00 94.19 220 VAL A C 1
ATOM 1782 O O . VAL A 1 220 ? -4.426 2.367 22.804 1.00 94.19 220 VAL A O 1
ATOM 1785 N N . CYS A 1 221 ? -3.150 3.824 23.921 1.00 91.50 221 CYS A N 1
ATOM 1786 C CA . CYS A 1 221 ? -3.687 3.466 25.239 1.00 91.50 221 CYS A CA 1
ATOM 1787 C C . CYS A 1 221 ? -5.097 4.017 25.502 1.00 91.50 221 CYS A C 1
ATOM 1789 O O . CYS A 1 221 ? -5.936 3.322 26.090 1.00 91.50 221 CYS A O 1
ATOM 1791 N N . GLU A 1 222 ? -5.348 5.269 25.111 1.00 93.00 222 GLU A N 1
ATOM 1792 C CA . GLU A 1 222 ? -6.536 6.016 25.531 1.00 93.00 222 GLU A CA 1
ATOM 1793 C C . GLU A 1 222 ? -7.424 6.426 24.365 1.00 93.00 222 GLU A C 1
ATOM 1795 O O . GLU A 1 222 ? -8.555 5.947 24.291 1.00 93.00 222 GLU A O 1
ATOM 1800 N N . THR A 1 223 ? -6.946 7.288 23.460 1.00 94.06 223 THR A N 1
ATOM 1801 C CA . THR A 1 223 ? -7.803 7.849 22.401 1.00 94.06 223 THR A CA 1
ATOM 1802 C C . THR A 1 223 ? -7.166 7.793 21.015 1.00 94.06 223 THR A C 1
ATOM 1804 O O . THR A 1 223 ? -5.985 8.086 20.842 1.00 94.06 223 THR A O 1
ATOM 1807 N N . LEU A 1 224 ? -7.973 7.429 20.013 1.00 95.50 224 LEU A N 1
ATOM 1808 C CA . LEU A 1 224 ? -7.647 7.539 18.591 1.00 95.50 224 LEU A CA 1
ATOM 1809 C C . LEU A 1 224 ? -8.602 8.549 17.946 1.00 95.50 224 LEU A C 1
ATOM 1811 O O . LEU A 1 224 ? -9.798 8.285 17.832 1.00 95.50 224 LEU A O 1
ATOM 1815 N N . HIS A 1 225 ? -8.067 9.680 17.496 1.00 94.12 225 HIS A N 1
ATOM 1816 C CA . HIS A 1 225 ? -8.815 10.701 16.772 1.00 94.12 225 HIS A CA 1
ATOM 1817 C C . HIS A 1 225 ? -8.521 10.591 15.273 1.00 94.12 225 HIS A C 1
ATOM 1819 O O . HIS A 1 225 ? -7.451 10.983 14.802 1.00 94.12 225 HIS A O 1
ATOM 1825 N N . LEU A 1 226 ? -9.488 10.046 14.529 1.00 93.06 226 LEU A N 1
ATOM 1826 C CA . LEU A 1 226 ? -9.501 10.098 13.067 1.00 93.06 226 LEU A CA 1
ATOM 1827 C C . LEU A 1 226 ? -10.031 11.473 12.618 1.00 93.06 226 LEU A C 1
ATOM 1829 O O . LEU A 1 226 ? -11.027 11.935 13.183 1.00 93.06 226 LEU A O 1
ATOM 1833 N N . PRO A 1 227 ? -9.422 12.121 11.610 1.00 92.88 227 PRO A N 1
ATOM 1834 C CA . PRO A 1 227 ? -9.829 13.450 11.191 1.00 92.88 227 PRO A CA 1
ATOM 1835 C C . PRO A 1 227 ? -11.146 13.386 10.417 1.00 92.88 227 PRO A C 1
ATOM 1837 O O . PRO A 1 227 ? -11.431 12.422 9.703 1.00 92.88 227 PRO A O 1
ATOM 1840 N N . SER A 1 228 ? -11.948 14.443 10.516 1.00 89.94 228 SER A N 1
ATOM 1841 C CA . SER A 1 228 ? -13.243 14.551 9.824 1.00 89.94 228 SER A CA 1
ATOM 1842 C C . SER A 1 228 ? -13.108 14.549 8.296 1.00 89.94 228 SER A C 1
ATOM 1844 O O . SER A 1 228 ? -14.028 14.167 7.571 1.00 89.94 228 SER A O 1
ATOM 1846 N N . SER A 1 229 ? -11.935 14.953 7.810 1.00 90.56 229 SER A N 1
ATOM 1847 C CA . SER A 1 229 ? -11.548 14.955 6.402 1.00 90.56 229 SER A CA 1
ATOM 1848 C C . SER A 1 229 ? -11.161 13.574 5.849 1.00 90.56 229 SER A C 1
ATOM 1850 O O . SER A 1 229 ? -11.069 13.435 4.621 1.00 90.56 229 SER A O 1
ATOM 1852 N N . LEU A 1 230 ? -10.995 12.555 6.706 1.00 89.56 230 LEU A N 1
ATOM 1853 C CA . LEU A 1 230 ? -10.572 11.211 6.315 1.00 89.56 230 LEU A CA 1
ATOM 1854 C C . LEU A 1 230 ? -11.647 10.498 5.489 1.00 89.56 230 LEU A C 1
ATOM 1856 O O . LEU A 1 230 ? -12.796 10.339 5.900 1.00 89.56 230 LEU A O 1
ATOM 1860 N N . LYS A 1 231 ? -11.248 10.023 4.311 1.00 85.38 231 LYS A N 1
ATOM 1861 C CA . LYS A 1 231 ? -12.119 9.340 3.345 1.00 85.38 231 LYS A CA 1
ATOM 1862 C C . LYS A 1 231 ? -11.764 7.876 3.178 1.00 85.38 231 LYS A C 1
ATOM 1864 O O . LYS A 1 231 ? -12.658 7.074 2.922 1.00 85.38 231 LYS A O 1
ATOM 1869 N N . VAL A 1 232 ? -10.483 7.532 3.304 1.00 81.38 232 VAL A N 1
ATOM 1870 C CA . VAL A 1 232 ? -9.995 6.161 3.134 1.00 81.38 232 VAL A CA 1
ATOM 1871 C C . VAL A 1 232 ? -8.985 5.821 4.224 1.00 81.38 232 VAL A C 1
ATOM 1873 O O . VAL A 1 232 ? -8.047 6.578 4.470 1.00 81.38 232 VAL A O 1
ATOM 1876 N N . LEU A 1 233 ? -9.161 4.653 4.837 1.00 84.69 233 LEU A N 1
ATOM 1877 C CA . LEU A 1 233 ? -8.219 4.066 5.779 1.00 84.69 233 LEU A CA 1
ATOM 1878 C C . LEU A 1 233 ? -7.728 2.716 5.253 1.00 84.69 233 LEU A C 1
ATOM 1880 O O . LEU A 1 233 ? -8.479 1.735 5.222 1.00 84.69 233 LEU A O 1
ATOM 1884 N N . GLY A 1 234 ? -6.453 2.669 4.869 1.00 71.00 234 GLY A N 1
ATOM 1885 C CA . GLY A 1 234 ? -5.855 1.514 4.209 1.00 71.00 234 GLY A CA 1
ATOM 1886 C C . GLY A 1 234 ? -6.301 1.380 2.753 1.00 71.00 234 GLY A C 1
ATOM 1887 O O . GLY A 1 234 ? -7.365 1.844 2.342 1.00 71.00 234 GLY A O 1
ATOM 1888 N N . SER A 1 235 ? -5.475 0.717 1.964 1.00 63.44 235 SER A N 1
ATOM 1889 C CA . SER A 1 235 ? -5.652 0.514 0.529 1.00 63.44 235 SER A CA 1
ATOM 1890 C C . SER A 1 235 ? -4.901 -0.737 0.102 1.00 63.44 235 SER A C 1
ATOM 1892 O O . SER A 1 235 ? -4.109 -1.241 0.885 1.00 63.44 235 SER A O 1
ATOM 1894 N N . GLY A 1 236 ? -5.168 -1.253 -1.094 1.00 63.91 236 GLY A N 1
ATOM 1895 C CA . GLY A 1 236 ? -4.314 -2.288 -1.670 1.00 63.91 236 GLY A CA 1
ATOM 1896 C C . GLY A 1 236 ? -4.237 -3.625 -0.950 1.00 63.91 236 GLY A C 1
ATOM 1897 O O . GLY A 1 236 ? -5.232 -4.339 -0.811 1.00 63.91 236 GLY A O 1
ATOM 1898 N N . HIS A 1 237 ? -3.006 -3.979 -0.581 1.00 55.62 237 HIS A N 1
ATOM 1899 C CA . HIS A 1 237 ? -2.577 -5.242 0.018 1.00 55.62 237 HIS A CA 1
ATOM 1900 C C . HIS A 1 237 ? -2.122 -5.092 1.479 1.00 55.62 237 HIS A C 1
ATOM 1902 O O . HIS A 1 237 ? -1.825 -6.107 2.116 1.00 55.62 237 HIS A O 1
ATOM 1908 N N . GLY A 1 238 ? -2.071 -3.868 2.006 1.00 60.44 238 GLY A N 1
ATOM 1909 C CA . GLY A 1 238 ? -1.532 -3.550 3.325 1.00 60.44 238 GLY A CA 1
ATOM 1910 C C . GLY A 1 238 ? -2.550 -2.953 4.296 1.00 60.44 238 GLY A C 1
ATOM 1911 O O . GLY A 1 238 ? -3.603 -2.436 3.933 1.00 60.44 238 GLY A O 1
ATOM 1912 N N . CYS A 1 239 ? -2.214 -3.024 5.580 1.00 74.50 239 CYS A N 1
ATOM 1913 C CA . CYS A 1 239 ? -3.088 -2.640 6.683 1.00 74.50 239 CYS A CA 1
ATOM 1914 C C . CYS A 1 239 ? -2.657 -1.270 7.222 1.00 74.50 239 CYS A C 1
ATOM 1916 O O . CYS A 1 239 ? -1.512 -1.138 7.644 1.00 74.50 239 CYS A O 1
ATOM 1918 N N . ALA A 1 240 ? -3.528 -0.258 7.276 1.00 85.38 240 ALA A N 1
ATOM 1919 C CA . ALA A 1 240 ? -3.161 1.032 7.888 1.00 85.38 240 ALA A CA 1
ATOM 1920 C C . ALA A 1 240 ? -2.808 0.882 9.381 1.00 85.38 240 ALA A C 1
ATOM 1922 O O . ALA A 1 240 ? -1.818 1.445 9.847 1.00 85.38 240 ALA A O 1
ATOM 1923 N N . PHE A 1 241 ? -3.593 0.072 10.096 1.00 90.94 241 PHE A N 1
ATOM 1924 C CA . PHE A 1 241 ? -3.424 -0.246 11.510 1.00 90.94 241 PHE A CA 1
ATOM 1925 C C . PHE A 1 241 ? -3.260 -1.760 11.711 1.00 90.94 241 PHE A C 1
ATOM 1927 O O . PHE A 1 241 ? -4.039 -2.354 12.454 1.00 90.94 241 PHE A O 1
ATOM 1934 N N . SER A 1 242 ? -2.315 -2.418 11.025 1.00 86.19 242 SER A N 1
ATOM 1935 C CA . SER A 1 242 ? -1.971 -3.821 11.343 1.00 86.19 242 SER A CA 1
ATOM 1936 C C . SER A 1 242 ? -1.198 -3.946 12.637 1.00 86.19 242 SER A C 1
ATOM 1938 O O . SER A 1 242 ? -0.330 -3.116 12.910 1.00 86.19 242 SER A O 1
ATOM 1940 N N . ASP A 1 243 ? -1.394 -5.070 13.327 1.00 87.81 243 ASP A N 1
ATOM 1941 C CA . ASP A 1 243 ? -0.624 -5.437 14.520 1.00 87.81 243 ASP A CA 1
ATOM 1942 C C . ASP A 1 243 ? -0.694 -4.350 15.616 1.00 87.81 243 ASP A C 1
ATOM 1944 O O . ASP A 1 243 ? 0.203 -4.222 16.447 1.00 87.81 243 ASP A O 1
ATOM 1948 N N . CYS A 1 244 ? -1.754 -3.539 15.609 1.00 92.31 244 CYS A N 1
ATOM 1949 C CA . CYS A 1 244 ? -1.956 -2.446 16.549 1.00 92.31 244 CYS A CA 1
ATOM 1950 C C . CYS A 1 244 ? -2.709 -2.912 17.793 1.00 92.31 244 CYS A C 1
ATOM 1952 O O . CYS A 1 244 ? -3.472 -3.878 17.763 1.00 92.31 244 CYS A O 1
ATOM 1954 N N . VAL A 1 245 ? -2.586 -2.148 18.874 1.00 94.25 245 VAL A N 1
ATOM 1955 C CA . VAL A 1 245 ? -3.494 -2.219 20.023 1.00 94.25 245 VAL A CA 1
ATOM 1956 C C . VAL A 1 245 ? -4.233 -0.892 20.097 1.00 94.25 245 VAL A C 1
ATOM 1958 O O . VAL A 1 245 ? -3.609 0.141 20.307 1.00 94.25 245 VAL A O 1
ATOM 1961 N N . LEU A 1 246 ? -5.544 -0.904 19.879 1.00 96.06 246 LEU A N 1
ATOM 1962 C CA . LEU A 1 246 ? -6.361 0.299 19.749 1.00 96.06 246 LEU A CA 1
ATOM 1963 C C . LEU A 1 246 ? -7.429 0.362 20.854 1.00 96.06 246 LEU A C 1
ATOM 1965 O O . LEU A 1 246 ? -7.936 -0.683 21.290 1.00 96.06 246 LEU A O 1
ATOM 1969 N N . PRO A 1 247 ? -7.791 1.578 21.306 1.00 96.31 247 PRO A N 1
ATOM 1970 C CA . PRO A 1 247 ? -8.863 1.786 22.266 1.00 96.31 247 PRO A CA 1
ATOM 1971 C C . PRO A 1 247 ? -10.217 1.627 21.551 1.00 96.31 247 PRO A C 1
ATOM 1973 O O . PRO A 1 247 ? -10.389 0.750 20.702 1.00 96.31 247 PRO A O 1
ATOM 1976 N N . ASP A 1 248 ? -11.201 2.443 21.909 1.00 95.06 248 ASP A N 1
ATOM 1977 C CA . ASP A 1 248 ? -12.473 2.473 21.201 1.00 95.06 248 ASP A CA 1
ATOM 1978 C C . ASP A 1 248 ? -12.304 3.221 19.871 1.00 95.06 248 ASP A C 1
ATOM 1980 O O . ASP A 1 248 ? -11.745 4.318 19.823 1.00 95.06 248 ASP A O 1
ATOM 1984 N N . VAL A 1 249 ? -12.777 2.617 18.782 1.00 93.44 249 VAL A N 1
ATOM 1985 C CA . VAL A 1 249 ? -12.652 3.135 17.417 1.00 93.44 249 VAL A CA 1
ATOM 1986 C C . VAL A 1 249 ? -14.041 3.298 16.811 1.00 93.44 249 VAL A C 1
ATOM 1988 O O . VAL A 1 249 ? -14.835 2.356 16.768 1.00 93.44 249 VAL A O 1
ATOM 1991 N N . ILE A 1 250 ? -14.330 4.497 16.306 1.00 89.94 250 ILE A N 1
ATOM 1992 C CA . ILE A 1 250 ? -15.586 4.813 15.621 1.00 89.94 250 ILE A CA 1
ATOM 1993 C C . ILE A 1 250 ? -15.276 5.128 14.159 1.00 89.94 250 ILE A C 1
ATOM 1995 O O . ILE A 1 250 ? -14.594 6.102 13.853 1.00 89.94 250 ILE A O 1
ATOM 1999 N N . ILE A 1 251 ? -15.814 4.318 13.252 1.00 88.12 251 ILE A N 1
ATOM 2000 C CA . ILE A 1 251 ? -15.705 4.522 11.808 1.00 88.12 251 ILE A CA 1
ATOM 2001 C C . ILE A 1 251 ? -16.902 5.354 11.345 1.00 88.12 251 ILE A C 1
ATOM 2003 O O . ILE A 1 251 ? -18.059 4.941 11.487 1.00 88.12 251 ILE A O 1
ATOM 2007 N N . ALA A 1 252 ? -16.615 6.546 10.820 1.00 82.94 252 ALA A N 1
ATOM 2008 C CA . ALA A 1 252 ? -17.620 7.463 10.293 1.00 82.94 252 ALA A CA 1
ATOM 2009 C C . ALA A 1 252 ? -18.299 6.908 9.029 1.00 82.94 252 ALA A C 1
ATOM 2011 O O . ALA A 1 252 ? -17.678 6.191 8.249 1.00 82.94 252 ALA A O 1
ATOM 2012 N N . ASP A 1 253 ? -19.556 7.296 8.785 1.00 77.00 253 ASP A N 1
ATOM 2013 C CA . ASP A 1 253 ? -20.387 6.766 7.692 1.00 77.00 253 ASP A CA 1
ATOM 2014 C C . ASP A 1 253 ? -19.761 6.904 6.290 1.00 77.00 253 ASP A C 1
ATOM 2016 O O . ASP A 1 253 ? -20.066 6.118 5.393 1.00 77.00 253 ASP A O 1
ATOM 2020 N N . SER A 1 254 ? -18.925 7.923 6.082 1.00 77.62 254 SER A N 1
ATOM 2021 C CA . SER A 1 254 ? -18.263 8.210 4.806 1.00 77.62 254 SER A CA 1
ATOM 2022 C C . SER A 1 254 ? -16.876 7.582 4.664 1.00 77.62 254 SER A C 1
ATOM 2024 O O . SER A 1 254 ? -16.278 7.704 3.595 1.00 77.62 254 SER A O 1
ATOM 2026 N N . LEU A 1 255 ? -16.344 6.964 5.723 1.00 83.56 255 LEU A N 1
ATOM 2027 C CA . LEU A 1 255 ? -14.992 6.418 5.736 1.00 83.56 255 LEU A CA 1
ATOM 2028 C C . LEU A 1 255 ? -14.974 5.031 5.086 1.00 83.56 255 LEU A C 1
ATOM 2030 O O . LEU A 1 255 ? -15.593 4.087 5.572 1.00 83.56 255 LEU A O 1
ATOM 2034 N N . GLN A 1 256 ? -14.238 4.906 3.985 1.00 80.25 256 GLN A N 1
ATOM 2035 C CA . GLN A 1 256 ? -13.998 3.631 3.322 1.00 80.25 256 GLN A CA 1
ATOM 2036 C C . GLN A 1 256 ? -12.824 2.906 3.985 1.00 80.25 256 GLN A C 1
ATOM 2038 O O . GLN A 1 256 ? -11.748 3.477 4.168 1.00 80.25 256 GLN A O 1
ATOM 2043 N N . LEU A 1 257 ? -13.024 1.634 4.320 1.00 81.12 257 LEU A N 1
ATOM 2044 C CA . LEU A 1 257 ? -11.988 0.777 4.892 1.00 81.12 257 LEU A CA 1
ATOM 2045 C C . LEU A 1 257 ? -11.408 -0.133 3.804 1.00 81.12 257 LEU A C 1
ATOM 2047 O O . LEU A 1 257 ? -12.146 -0.921 3.205 1.00 81.12 257 LEU A O 1
ATOM 2051 N N . GLY A 1 258 ? -10.102 -0.015 3.564 1.00 76.25 258 GLY A N 1
ATOM 2052 C CA . GLY A 1 258 ? -9.316 -0.854 2.663 1.00 76.25 258 GLY A CA 1
ATOM 2053 C C . GLY A 1 258 ? -9.194 -2.321 3.085 1.00 76.25 258 GLY A C 1
ATOM 2054 O O . GLY A 1 258 ? -9.735 -2.764 4.101 1.00 76.25 258 GLY A O 1
ATOM 2055 N N . HIS A 1 259 ? -8.451 -3.101 2.298 1.00 74.94 259 HIS A N 1
ATOM 2056 C CA . HIS A 1 259 ? -8.096 -4.459 2.700 1.00 74.94 259 HIS A CA 1
ATOM 2057 C C . HIS A 1 259 ? -7.321 -4.442 4.016 1.00 74.94 259 HIS A C 1
ATOM 2059 O O . HIS A 1 259 ? -6.430 -3.623 4.205 1.00 74.94 259 HIS A O 1
ATOM 2065 N N . TYR A 1 260 ? -7.674 -5.348 4.929 1.00 77.50 260 TYR A N 1
ATOM 2066 C CA . TYR A 1 260 ? -6.971 -5.530 6.201 1.00 77.50 260 TYR A CA 1
ATOM 2067 C C . TYR A 1 260 ? -6.751 -4.255 7.041 1.00 77.50 260 TYR A C 1
ATOM 2069 O O . TYR A 1 260 ? -5.837 -4.231 7.856 1.00 77.50 260 TYR A O 1
ATOM 2077 N N . SER A 1 261 ? -7.573 -3.207 6.900 1.00 84.75 261 SER A N 1
ATOM 2078 C CA . SER A 1 261 ? -7.445 -1.932 7.630 1.00 84.75 261 SER A CA 1
ATOM 2079 C C . SER A 1 261 ? -7.043 -2.060 9.107 1.00 84.75 261 SER A C 1
ATOM 2081 O O . SER A 1 261 ? -6.240 -1.257 9.580 1.00 84.75 261 SER A O 1
ATOM 2083 N N . PHE A 1 262 ? -7.565 -3.082 9.796 1.00 89.06 262 PHE A N 1
ATOM 2084 C CA . PHE A 1 262 ? -7.281 -3.415 11.193 1.00 89.06 262 PHE A CA 1
ATOM 2085 C C . PHE A 1 262 ? -6.827 -4.878 11.389 1.00 89.06 262 PHE A C 1
ATOM 2087 O O . PHE A 1 262 ? -7.121 -5.497 12.413 1.00 89.06 262 PHE A O 1
ATOM 2094 N N . GLY A 1 263 ? -6.171 -5.472 10.392 1.00 86.44 263 GLY A N 1
ATOM 2095 C CA . GLY A 1 263 ? -5.755 -6.875 10.423 1.00 86.44 263 GLY A CA 1
ATOM 2096 C C . GLY A 1 263 ? -4.809 -7.195 11.586 1.00 86.44 263 GLY A C 1
ATOM 2097 O O . GLY A 1 263 ? -3.913 -6.414 11.895 1.00 86.44 263 GLY A O 1
ATOM 2098 N N . SER A 1 264 ? -5.002 -8.345 12.237 1.00 88.31 264 SER A N 1
ATOM 2099 C CA . SER A 1 264 ? -4.206 -8.809 13.391 1.00 88.31 264 SER A CA 1
ATOM 2100 C C . SER A 1 264 ? -4.193 -7.876 14.616 1.00 88.31 264 SER A C 1
ATOM 2102 O O . SER A 1 264 ? -3.458 -8.127 15.572 1.00 88.31 264 SER A O 1
ATOM 2104 N N . SER A 1 265 ? -5.008 -6.819 14.626 1.00 91.38 265 SER A N 1
ATOM 2105 C CA . SER A 1 265 ? -5.011 -5.816 15.693 1.00 91.38 265 SER A CA 1
ATOM 2106 C C . SER A 1 265 ? -5.895 -6.211 16.867 1.00 91.38 265 SER A C 1
ATOM 2108 O O . SER A 1 265 ? -6.873 -6.943 16.725 1.00 91.38 265 SER A O 1
ATOM 2110 N N . VAL A 1 266 ? -5.560 -5.707 18.050 1.00 93.31 266 VAL A N 1
ATOM 2111 C CA . VAL A 1 266 ? -6.368 -5.829 19.265 1.00 93.31 266 VAL A CA 1
ATOM 2112 C C . VAL A 1 266 ? -7.169 -4.547 19.434 1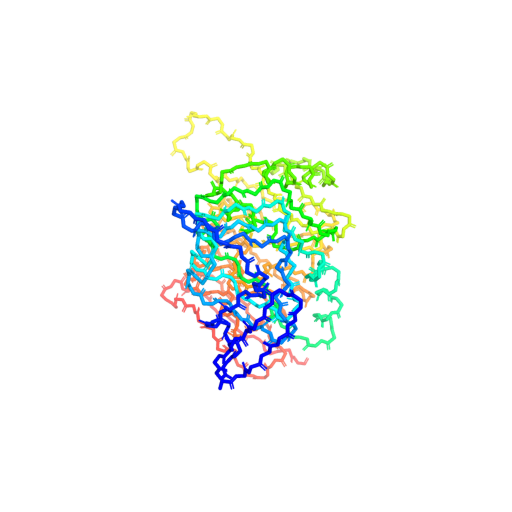.00 93.31 266 VAL A C 1
ATOM 2114 O O . VAL A 1 266 ? -6.583 -3.475 19.517 1.00 93.31 266 VAL A O 1
ATOM 2117 N N . ILE A 1 267 ? -8.496 -4.639 19.494 1.00 94.44 267 ILE A N 1
ATOM 2118 C CA . ILE A 1 267 ? -9.376 -3.466 19.587 1.00 94.44 267 ILE A CA 1
ATOM 2119 C C . ILE A 1 267 ? -10.332 -3.635 20.764 1.00 94.44 267 ILE A C 1
ATOM 2121 O O . ILE A 1 267 ? -10.990 -4.670 20.903 1.00 94.44 267 ILE A O 1
ATOM 2125 N N . ARG A 1 268 ? -10.425 -2.609 21.618 1.00 94.44 268 ARG A N 1
ATOM 2126 C CA . ARG A 1 268 ? -11.344 -2.615 22.766 1.00 94.44 268 ARG A CA 1
ATOM 2127 C C . ARG A 1 268 ? -12.801 -2.580 22.313 1.00 94.44 268 ARG A C 1
ATOM 2129 O O . ARG A 1 268 ? -13.578 -3.455 22.683 1.00 94.44 268 ARG A O 1
ATOM 2136 N N . SER A 1 269 ? -13.155 -1.606 21.490 1.00 93.94 269 SER A N 1
ATOM 2137 C CA . SER A 1 269 ? -14.485 -1.484 20.905 1.00 93.94 269 SER A CA 1
ATOM 2138 C C . SER A 1 269 ? -14.365 -0.964 19.485 1.00 93.94 269 SER A C 1
ATOM 2140 O O . SER A 1 269 ? -13.618 -0.021 19.238 1.00 93.94 269 SER A O 1
ATOM 2142 N N . LEU A 1 270 ? -15.087 -1.562 18.545 1.00 92.38 270 LEU A N 1
ATOM 2143 C CA . LEU A 1 270 ? -15.142 -1.101 17.165 1.00 92.38 270 LEU A CA 1
ATOM 2144 C C . LEU A 1 270 ? -16.594 -0.864 16.763 1.00 92.38 270 LEU A C 1
ATOM 2146 O O . LEU A 1 270 ? -17.397 -1.795 16.731 1.00 92.38 270 LEU A O 1
ATOM 2150 N N . CYS A 1 271 ? -16.918 0.380 16.419 1.00 89.56 271 CYS A N 1
ATOM 2151 C CA . CYS A 1 271 ? -18.208 0.752 15.854 1.00 89.56 271 CYS A CA 1
ATOM 2152 C C . CYS A 1 271 ? -18.042 1.096 14.374 1.00 89.56 271 CYS A C 1
ATOM 2154 O O . CYS A 1 271 ? -17.402 2.093 14.036 1.00 89.56 271 CYS A O 1
ATOM 2156 N N . ILE A 1 272 ? -18.641 0.297 13.489 1.00 84.88 272 ILE A N 1
ATOM 2157 C CA . ILE A 1 272 ? -18.680 0.571 12.050 1.00 84.88 272 ILE A CA 1
ATOM 2158 C C . ILE A 1 272 ? -20.107 0.931 11.667 1.00 84.88 272 ILE A C 1
ATOM 2160 O O . ILE A 1 272 ? -20.982 0.068 11.634 1.00 84.88 272 ILE A O 1
ATOM 2164 N N . LYS A 1 273 ? -20.348 2.218 11.397 1.00 74.44 273 LYS A N 1
ATOM 2165 C CA . LYS A 1 273 ? -21.696 2.723 11.097 1.00 74.44 273 LYS A CA 1
ATOM 2166 C C . LYS A 1 273 ? -22.123 2.509 9.640 1.00 74.44 273 L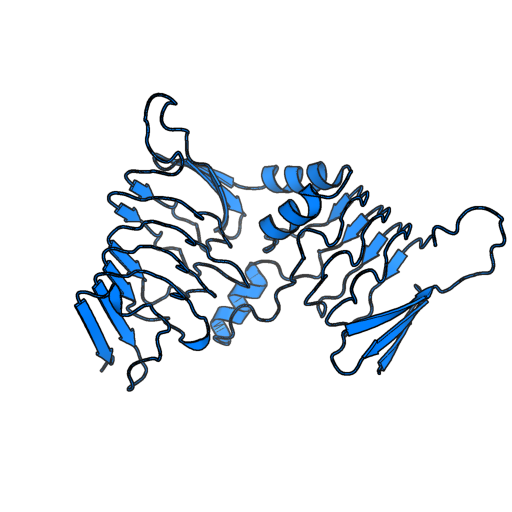YS A C 1
ATOM 2168 O O . LYS A 1 273 ? -23.312 2.367 9.366 1.00 74.44 273 LYS A O 1
ATOM 2173 N N . ASN A 1 274 ? -21.164 2.531 8.715 1.00 67.62 274 ASN A N 1
ATOM 2174 C CA . ASN A 1 274 ? -21.326 2.232 7.293 1.00 67.62 274 ASN A CA 1
ATOM 2175 C C . ASN A 1 274 ? -19.940 1.901 6.693 1.00 67.62 274 ASN A C 1
ATOM 2177 O O . ASN A 1 274 ? -18.923 2.115 7.348 1.00 67.62 274 ASN A O 1
ATOM 2181 N N . GLY A 1 275 ? -19.879 1.375 5.466 1.00 61.00 275 GLY A N 1
ATOM 2182 C CA . GLY A 1 275 ? -18.606 1.155 4.758 1.00 61.00 275 GLY A CA 1
ATOM 2183 C C . GLY A 1 275 ? -17.880 -0.162 5.071 1.00 61.00 275 GLY A C 1
ATOM 2184 O O . GLY A 1 275 ? -16.797 -0.404 4.534 1.00 61.00 275 GLY A O 1
ATOM 2185 N N . PHE A 1 276 ? -18.472 -1.050 5.882 1.00 67.75 276 PHE A N 1
ATOM 2186 C CA . PHE A 1 276 ? -17.977 -2.423 6.006 1.00 67.75 276 PHE A CA 1
ATOM 2187 C C . PHE A 1 276 ? -18.184 -3.175 4.687 1.00 67.75 276 PHE A C 1
ATOM 2189 O O . PHE A 1 276 ? -19.273 -3.150 4.113 1.00 67.75 276 PHE A O 1
ATOM 2196 N N . CYS A 1 277 ? -17.146 -3.854 4.206 1.00 66.56 277 CYS A N 1
ATOM 2197 C CA . CYS A 1 277 ? -17.193 -4.591 2.952 1.00 66.56 277 CYS A CA 1
ATOM 2198 C C . CYS A 1 277 ? -16.531 -5.951 3.175 1.00 66.56 277 CYS A C 1
ATOM 2200 O O . CYS A 1 277 ? -15.309 -6.095 3.155 1.00 66.56 277 CYS A O 1
ATOM 2202 N N . ALA A 1 278 ? -17.378 -6.957 3.407 1.00 61.25 278 ALA A N 1
ATOM 2203 C CA . ALA A 1 278 ? -16.991 -8.306 3.818 1.00 61.25 278 ALA A CA 1
ATOM 2204 C C . ALA A 1 278 ? -15.871 -8.925 2.959 1.00 61.25 278 ALA A C 1
ATOM 2206 O O . ALA A 1 278 ? -14.979 -9.596 3.480 1.00 61.25 278 ALA A O 1
ATOM 2207 N N . SER A 1 279 ? -15.848 -8.630 1.654 1.00 62.06 279 SER A N 1
ATOM 2208 C CA . SER A 1 279 ? -14.846 -9.147 0.713 1.00 62.06 279 SER A CA 1
ATOM 2209 C C . SER A 1 279 ? -13.413 -8.686 0.993 1.00 62.06 279 SER A C 1
ATOM 2211 O O . SER A 1 279 ? -12.465 -9.241 0.440 1.00 62.06 279 SER A O 1
ATOM 2213 N N . LEU A 1 280 ? -13.226 -7.670 1.831 1.00 63.59 280 LEU A N 1
ATOM 2214 C CA . LEU A 1 280 ? -11.937 -7.008 1.997 1.00 63.59 280 LEU A CA 1
ATOM 2215 C C . LEU A 1 280 ? -11.126 -7.507 3.174 1.00 63.59 280 LEU A C 1
ATOM 2217 O O . LEU A 1 280 ? -9.978 -7.098 3.348 1.00 63.59 280 LEU A O 1
ATOM 2221 N N . ARG A 1 281 ? -11.698 -8.410 3.978 1.00 76.94 281 ARG A N 1
ATOM 2222 C CA . ARG A 1 281 ? -11.013 -8.969 5.146 1.00 76.94 281 ARG A CA 1
ATOM 2223 C C . ARG A 1 281 ? -10.462 -7.865 6.068 1.00 76.94 281 ARG A C 1
ATOM 2225 O O . ARG A 1 281 ? -9.405 -8.027 6.667 1.00 76.94 281 ARG A O 1
ATOM 2232 N N . GLN A 1 282 ? -11.179 -6.741 6.176 1.00 80.81 282 GLN A N 1
ATOM 2233 C CA . GLN A 1 282 ? -10.775 -5.532 6.917 1.00 80.81 282 GLN A CA 1
ATOM 2234 C C . GLN A 1 282 ? -10.364 -5.821 8.366 1.00 80.81 282 GLN A C 1
ATOM 2236 O O . GLN A 1 282 ? -9.520 -5.121 8.919 1.00 80.81 282 GLN A O 1
ATOM 2241 N N . LEU A 1 283 ? -10.962 -6.859 8.954 1.00 84.94 283 LEU A N 1
ATOM 2242 C CA . LEU A 1 283 ? -10.793 -7.279 10.344 1.00 84.94 283 LEU A CA 1
ATOM 2243 C C . LEU A 1 283 ? -10.137 -8.666 10.465 1.00 84.94 283 LEU A C 1
ATOM 2245 O O . LEU A 1 283 ? -10.302 -9.331 11.484 1.00 84.94 283 LEU A O 1
ATOM 2249 N N . LYS A 1 284 ? -9.438 -9.148 9.425 1.00 84.19 284 LYS A N 1
ATOM 2250 C CA . LYS A 1 284 ? -8.845 -10.494 9.447 1.00 84.19 284 LYS A CA 1
ATOM 2251 C C . LYS A 1 284 ? -7.926 -10.660 10.650 1.00 84.19 284 LYS A C 1
ATOM 2253 O O . LYS A 1 284 ? -7.054 -9.824 10.866 1.00 84.19 284 LYS A O 1
ATOM 2258 N N . ASP A 1 285 ? -8.102 -11.750 11.390 1.00 86.31 285 ASP A N 1
ATOM 2259 C CA . ASP A 1 285 ? -7.290 -12.101 12.561 1.00 86.31 285 ASP A CA 1
ATOM 2260 C C . ASP A 1 285 ? -7.317 -11.031 13.682 1.00 86.31 285 ASP A C 1
ATOM 2262 O O . ASP A 1 285 ? -6.562 -11.123 14.652 1.00 86.31 285 ASP A O 1
ATOM 2266 N N . ALA A 1 286 ? -8.205 -10.030 13.586 1.00 88.81 286 ALA A N 1
ATOM 2267 C CA . ALA A 1 286 ? -8.372 -9.000 14.600 1.00 88.81 286 ALA A CA 1
ATOM 2268 C C . ALA A 1 286 ? -9.050 -9.575 15.850 1.00 88.81 286 ALA A C 1
ATOM 2270 O O . ALA A 1 286 ? -9.984 -10.379 15.773 1.00 88.81 286 ALA A O 1
ATOM 2271 N N . LYS A 1 287 ? -8.593 -9.122 17.017 1.00 91.38 287 LYS A N 1
ATOM 2272 C CA . LYS A 1 287 ? -9.094 -9.507 18.339 1.00 91.38 287 LYS A CA 1
ATOM 2273 C C . LYS A 1 287 ? -9.902 -8.348 18.902 1.00 91.38 287 LYS A C 1
ATOM 2275 O O . LYS A 1 287 ? -9.342 -7.412 19.472 1.00 91.38 287 LYS A O 1
ATOM 2280 N N . ILE A 1 288 ? -11.212 -8.396 18.704 1.00 92.25 288 ILE A N 1
ATOM 2281 C CA . ILE A 1 288 ? -12.120 -7.297 19.036 1.00 92.25 288 ILE A CA 1
ATOM 2282 C C . ILE A 1 288 ? -12.986 -7.720 20.216 1.00 92.25 288 ILE A C 1
ATOM 2284 O O . ILE A 1 288 ? -13.703 -8.708 20.093 1.00 92.25 288 ILE A O 1
ATOM 2288 N N . LYS A 1 289 ? -12.950 -6.975 21.329 1.00 91.94 289 LYS A N 1
ATOM 2289 C CA . LYS A 1 289 ? -13.792 -7.301 22.493 1.00 91.94 289 LYS A CA 1
ATOM 2290 C C . LYS A 1 289 ? -15.253 -6.937 22.267 1.00 91.94 289 LYS A C 1
ATOM 2292 O O . LYS A 1 289 ? -16.126 -7.758 22.529 1.00 91.94 289 LYS A O 1
ATOM 2297 N N . LYS A 1 290 ? -15.512 -5.722 21.774 1.00 93.62 290 LYS A N 1
ATOM 2298 C CA . LYS A 1 290 ? -16.860 -5.234 21.459 1.00 93.62 290 LYS A CA 1
ATOM 2299 C C . LYS A 1 290 ? -16.965 -4.819 20.000 1.00 93.62 290 LYS A C 1
ATOM 2301 O O . LYS A 1 290 ? -16.174 -3.996 19.544 1.00 93.62 290 LYS A O 1
ATOM 2306 N N . LEU A 1 291 ? -17.925 -5.371 19.266 1.00 90.12 291 LEU A N 1
ATOM 2307 C CA . LEU A 1 291 ? -18.113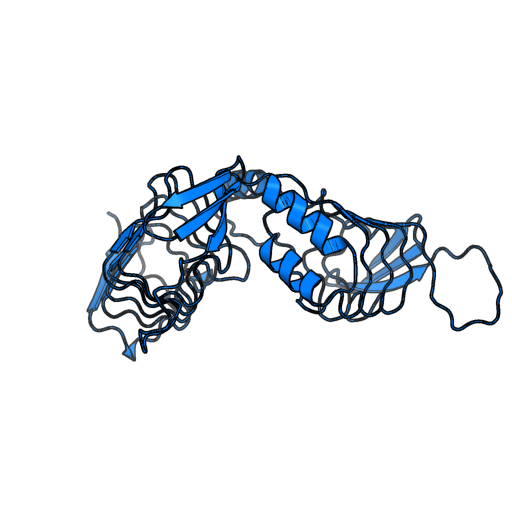 -5.076 17.847 1.00 90.12 291 LEU A CA 1
ATOM 2308 C C . LEU A 1 291 ? -19.553 -4.651 17.557 1.00 90.12 291 LEU A C 1
ATOM 2310 O O . LEU A 1 291 ? -20.476 -5.454 17.649 1.00 90.12 291 LEU A O 1
ATOM 2314 N N . TYR A 1 292 ? -19.726 -3.401 17.137 1.00 88.56 292 TYR A N 1
ATOM 2315 C CA . TYR A 1 292 ? -21.014 -2.842 16.736 1.00 88.56 292 TYR A CA 1
ATOM 2316 C C . TYR A 1 292 ? -20.996 -2.580 15.236 1.00 88.56 292 TYR A C 1
ATOM 2318 O O . TYR A 1 292 ? -20.241 -1.733 14.749 1.00 88.56 292 TYR A O 1
ATOM 2326 N N . LEU A 1 293 ? -21.827 -3.304 14.493 1.00 82.69 293 LEU A N 1
ATOM 2327 C CA . LEU A 1 293 ? -21.912 -3.178 13.044 1.00 82.69 293 LEU A CA 1
ATOM 2328 C C . LEU A 1 293 ? -23.276 -2.652 12.638 1.00 82.69 293 LEU A C 1
ATOM 2330 O O . LEU A 1 293 ? -24.304 -3.247 12.947 1.00 82.69 293 LEU A O 1
ATOM 2334 N N . ARG A 1 294 ? -23.280 -1.570 11.870 1.00 76.00 294 ARG A N 1
ATOM 2335 C CA . ARG A 1 294 ? -24.467 -1.102 11.172 1.00 76.00 294 ARG A CA 1
ATOM 2336 C C . ARG A 1 294 ? -24.244 -1.247 9.675 1.00 76.00 294 ARG A C 1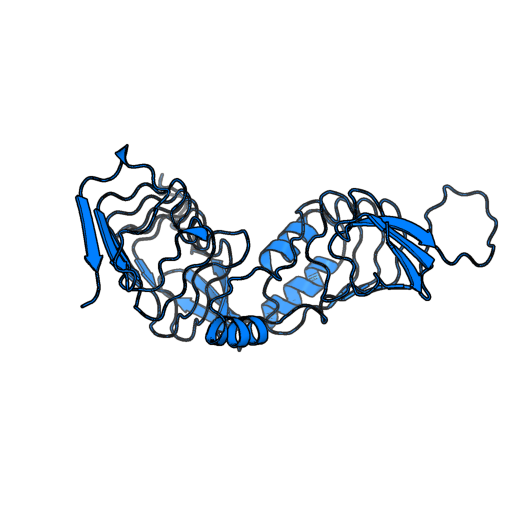
ATOM 2338 O O . ARG A 1 294 ? -23.255 -0.753 9.134 1.00 76.00 294 ARG A O 1
ATOM 2345 N N . THR A 1 295 ? -25.147 -1.959 9.009 1.00 66.94 295 THR A N 1
ATOM 2346 C CA . THR A 1 295 ? -25.073 -2.188 7.562 1.00 66.94 295 THR A CA 1
ATOM 2347 C C . THR A 1 295 ? -26.328 -1.697 6.868 1.00 66.94 295 THR A C 1
ATOM 2349 O O . THR A 1 295 ? -27.423 -1.735 7.421 1.00 66.94 295 THR A O 1
ATOM 2352 N N . ASN A 1 296 ? -26.168 -1.269 5.617 1.00 62.94 296 ASN A N 1
ATOM 2353 C CA . ASN A 1 296 ? -27.299 -0.987 4.726 1.00 62.94 296 ASN A CA 1
ATOM 2354 C C . ASN A 1 296 ? -27.816 -2.265 4.036 1.00 62.94 296 ASN A C 1
ATOM 2356 O O . ASN A 1 296 ? -28.765 -2.216 3.265 1.00 62.94 296 ASN A O 1
ATOM 2360 N N . GLN A 1 297 ? -27.140 -3.398 4.248 1.00 60.69 297 GLN A N 1
ATOM 2361 C CA . GLN A 1 297 ? -27.570 -4.708 3.773 1.00 60.69 297 GLN A CA 1
ATOM 2362 C C . GLN A 1 297 ? -28.493 -5.320 4.829 1.00 60.69 297 GLN A C 1
ATOM 2364 O O . GLN A 1 297 ? -28.148 -5.295 6.011 1.00 60.69 297 GLN A O 1
ATOM 2369 N N . GLY A 1 298 ? -29.643 -5.846 4.393 1.00 61.47 298 GLY A N 1
ATOM 2370 C CA . GLY A 1 298 ? -30.664 -6.457 5.256 1.00 61.47 298 GLY A CA 1
ATOM 2371 C C . GLY A 1 298 ? -30.233 -7.755 5.941 1.00 61.47 298 GLY A C 1
ATOM 2372 O O . GLY A 1 298 ? -30.932 -8.239 6.824 1.00 61.47 298 GLY A O 1
ATOM 2373 N N . GLU A 1 299 ? -29.080 -8.303 5.559 1.00 66.94 299 GLU A N 1
ATOM 2374 C CA . GLU A 1 299 ? -28.489 -9.496 6.157 1.00 66.94 299 GLU A CA 1
ATOM 2375 C C . GLU A 1 299 ? -27.204 -9.140 6.910 1.00 66.94 299 GLU A C 1
ATOM 2377 O O . GLU A 1 299 ? -26.456 -8.235 6.523 1.00 66.94 299 GLU A O 1
ATOM 2382 N N . LYS A 1 300 ? -26.939 -9.878 7.993 1.00 71.56 300 LYS A N 1
ATOM 2383 C CA . LYS A 1 300 ? -25.700 -9.758 8.761 1.00 71.56 300 LYS A CA 1
ATOM 2384 C C . LYS A 1 300 ? -24.508 -10.056 7.841 1.00 71.56 300 LYS A C 1
ATOM 2386 O O . LYS A 1 300 ? -24.466 -11.143 7.266 1.00 71.56 300 LYS A O 1
ATOM 2391 N N . PRO A 1 301 ? -23.523 -9.149 7.719 1.00 70.12 301 PRO A N 1
ATOM 2392 C CA . PRO A 1 301 ? -22.391 -9.370 6.834 1.00 70.12 301 PRO A CA 1
ATOM 2393 C C . PRO A 1 301 ? -21.540 -10.544 7.329 1.00 70.12 301 PRO A C 1
ATOM 2395 O O . PRO A 1 301 ? -21.375 -10.748 8.536 1.00 70.12 301 PRO A O 1
ATOM 2398 N N . GLU A 1 302 ? -20.956 -11.292 6.395 1.00 73.06 302 GLU A N 1
ATOM 2399 C CA . GLU A 1 302 ? -19.927 -12.273 6.727 1.00 73.06 302 GLU A CA 1
ATOM 2400 C C . GLU A 1 302 ? -18.676 -11.532 7.222 1.00 73.06 302 GLU A C 1
ATOM 2402 O O . GLU A 1 302 ? -18.122 -10.676 6.530 1.00 73.06 302 GLU A O 1
ATOM 2407 N N . ILE A 1 303 ? -18.250 -11.816 8.453 1.00 74.44 303 ILE A N 1
ATOM 2408 C CA . ILE A 1 303 ? -17.105 -11.152 9.078 1.00 74.44 303 ILE A CA 1
ATOM 2409 C C . ILE A 1 303 ? -16.089 -12.222 9.465 1.00 74.44 303 ILE A C 1
ATOM 2411 O O . ILE A 1 303 ? -16.349 -13.066 10.321 1.00 74.44 303 ILE A O 1
ATOM 2415 N N . HIS A 1 304 ? -14.909 -12.167 8.854 1.00 71.88 304 HIS A N 1
ATOM 2416 C CA . HIS A 1 304 ? -13.794 -13.050 9.186 1.00 71.88 304 HIS A CA 1
ATOM 2417 C C . HIS A 1 304 ? -13.010 -12.499 10.385 1.00 71.88 304 HIS A C 1
ATOM 2419 O O . HIS A 1 304 ? -11.965 -11.876 10.209 1.00 71.88 304 HIS A O 1
ATOM 2425 N N . ILE A 1 305 ? -13.535 -12.714 11.591 1.00 73.50 305 ILE A N 1
ATOM 2426 C CA . ILE A 1 305 ? -12.907 -12.351 12.872 1.00 73.50 305 ILE A CA 1
ATOM 2427 C C . ILE A 1 305 ? -12.789 -13.577 13.771 1.00 73.50 305 ILE A C 1
ATOM 2429 O O . ILE A 1 305 ? -13.599 -14.502 13.691 1.00 73.50 305 ILE A O 1
ATOM 2433 N N . ASP A 1 306 ? -11.785 -13.580 14.644 1.00 73.62 306 ASP A N 1
ATOM 2434 C CA . ASP A 1 306 ? -11.601 -14.651 15.618 1.00 73.62 306 ASP A CA 1
ATOM 2435 C C . ASP A 1 306 ? -12.600 -14.474 16.773 1.00 73.62 306 ASP A C 1
ATOM 2437 O O . ASP A 1 306 ? -12.388 -13.699 17.711 1.00 73.62 306 ASP A O 1
ATOM 2441 N N . SER A 1 307 ? -13.727 -15.185 16.681 1.00 74.88 307 SER A N 1
ATOM 2442 C CA . SER A 1 307 ? -14.872 -15.018 17.578 1.00 74.88 307 SER A CA 1
ATOM 2443 C C . SER A 1 307 ? -14.571 -15.334 19.042 1.00 74.88 307 SER A C 1
ATOM 2445 O O . SER A 1 307 ? -15.351 -14.936 19.902 1.00 74.88 307 SER A O 1
ATOM 2447 N N . LYS A 1 308 ? -13.455 -16.009 19.363 1.00 83.19 308 LYS A N 1
ATOM 2448 C CA . LYS A 1 308 ? -13.094 -16.316 20.760 1.00 83.19 308 LYS A CA 1
ATOM 2449 C C . LYS A 1 308 ? -12.779 -15.063 21.585 1.00 83.19 308 LYS A C 1
ATOM 2451 O O . LYS A 1 308 ? -12.758 -15.138 22.808 1.00 83.19 308 LYS A O 1
ATOM 2456 N N . TYR A 1 309 ? -12.457 -13.950 20.923 1.00 81.50 309 TYR A N 1
ATOM 2457 C CA . TYR A 1 309 ? -12.086 -12.693 21.575 1.00 81.50 309 TYR A CA 1
ATOM 2458 C C . TYR A 1 309 ? -13.255 -11.714 21.717 1.00 81.50 309 TYR A C 1
ATOM 2460 O O . TYR A 1 309 ? -13.077 -10.669 22.336 1.00 81.50 309 TYR A O 1
ATOM 2468 N N . ILE A 1 310 ? -14.424 -12.049 21.163 1.00 83.31 310 ILE A N 1
ATOM 2469 C CA . ILE A 1 310 ? -15.619 -11.208 21.194 1.00 83.31 310 ILE A CA 1
ATOM 2470 C C . ILE A 1 310 ? -16.376 -11.464 22.493 1.00 83.31 310 ILE A C 1
ATOM 2472 O O . ILE A 1 310 ? -16.902 -12.553 22.715 1.00 83.31 310 ILE A O 1
ATOM 2476 N N . GLU A 1 311 ? -16.451 -10.438 23.332 1.00 87.44 311 GLU A N 1
ATOM 2477 C CA . GLU A 1 311 ? -17.271 -10.408 24.544 1.00 87.44 311 GLU A CA 1
ATOM 2478 C C . GLU A 1 311 ? -18.689 -9.901 24.225 1.00 87.44 311 GLU A C 1
ATOM 2480 O O . GLU A 1 311 ? -19.666 -10.370 24.803 1.00 87.44 311 GLU A O 1
ATOM 2485 N N . GLU A 1 312 ? -18.812 -8.968 23.275 1.00 87.56 312 GLU A N 1
ATOM 2486 C CA . GLU A 1 312 ? -20.073 -8.334 22.884 1.00 87.56 312 GLU A CA 1
ATOM 2487 C C . GLU A 1 312 ? -20.094 -8.079 21.371 1.00 87.56 312 GLU A C 1
ATOM 2489 O O . GLU A 1 312 ? -19.140 -7.539 20.805 1.00 87.56 312 GLU A O 1
ATOM 2494 N N . MET A 1 313 ? -21.179 -8.456 20.693 1.00 83.75 313 MET A N 1
ATOM 2495 C CA . MET A 1 313 ? -21.362 -8.134 19.279 1.00 83.75 313 MET A CA 1
ATOM 2496 C C . MET A 1 313 ? -22.822 -7.846 18.967 1.00 83.75 313 MET A C 1
ATOM 2498 O O . MET A 1 313 ? -23.683 -8.706 19.152 1.00 83.75 313 MET A O 1
ATOM 2502 N N . GLU A 1 314 ? -23.066 -6.669 18.403 1.00 83.88 314 GLU A N 1
ATOM 2503 C CA . GLU A 1 314 ? -24.382 -6.243 17.944 1.00 83.88 314 GLU A CA 1
ATOM 2504 C C . GLU A 1 314 ? -24.342 -5.898 16.456 1.00 83.88 314 GLU A C 1
ATOM 2506 O O . GLU A 1 314 ? -23.367 -5.345 15.934 1.00 83.88 314 GLU A O 1
ATOM 2511 N N . TRP A 1 315 ? -25.427 -6.233 15.764 1.00 78.31 315 TRP A N 1
ATOM 2512 C CA . TRP A 1 315 ? -25.626 -5.888 14.366 1.00 78.31 315 TRP A CA 1
ATOM 2513 C C . TRP A 1 315 ? -26.994 -5.239 14.180 1.00 78.31 315 TRP A C 1
ATOM 2515 O O . TRP A 1 315 ? -27.999 -5.757 14.666 1.00 78.31 315 TRP A O 1
ATOM 2525 N N . PHE A 1 316 ? -27.014 -4.130 13.445 1.00 76.06 316 PHE A N 1
ATOM 2526 C CA . PHE A 1 316 ? -28.217 -3.372 13.134 1.00 76.06 316 PHE A CA 1
ATOM 2527 C C . PHE A 1 316 ? -28.326 -3.162 11.622 1.00 76.06 316 PHE A C 1
ATOM 2529 O O . PHE A 1 316 ? -27.404 -2.635 10.990 1.00 76.06 316 PHE A O 1
ATOM 2536 N N . CYS A 1 317 ? -29.471 -3.515 11.043 1.00 63.94 317 CYS A N 1
ATOM 2537 C CA . CYS A 1 317 ? -29.827 -3.038 9.711 1.00 63.94 317 CYS A CA 1
ATOM 2538 C C . CYS A 1 317 ? -30.271 -1.574 9.813 1.00 63.94 317 CYS A C 1
ATOM 2540 O O . CYS A 1 317 ? -30.935 -1.179 10.773 1.00 63.94 317 CYS A O 1
ATOM 2542 N N . LYS A 1 318 ? -29.877 -0.742 8.850 1.00 62.91 318 LYS A N 1
ATOM 2543 C CA . LYS A 1 318 ? -30.451 0.598 8.700 1.00 62.91 318 LYS A CA 1
ATOM 2544 C C . LYS A 1 318 ? -31.886 0.433 8.172 1.00 62.91 318 LYS A C 1
ATOM 2546 O O . LYS A 1 318 ? -32.041 -0.174 7.115 1.00 62.91 318 LYS A O 1
ATOM 2551 N N . ASP A 1 319 ? -32.881 0.905 8.928 1.00 54.50 319 ASP A N 1
ATOM 2552 C CA . ASP A 1 319 ? -34.247 1.127 8.420 1.00 54.50 319 ASP A CA 1
ATOM 2553 C C . ASP A 1 319 ? -34.232 2.111 7.237 1.00 54.50 319 ASP A C 1
ATOM 2555 O O . ASP A 1 319 ? -33.411 3.067 7.270 1.00 54.50 319 ASP A O 1
#

Secondary structure (DSSP, 8-state):
-EEEEETTEEEEE-SSSEEEEEEE--------S----EEEEEEPPTT--EE-TTTTTT-EEEEEE--TT--EE-TTTTTT-EEEEEE-TTSPBHHHHHHHHHHH---STT--EE-TTTTTT-EEEEEE--TTBTTHHHHHHHHHTS-STHHHHHHHHHTTSEEEEETTEEEEE-TT-EEEEEE-----TT--S-TTEEEEEEPPTT--EE-TTTTTT-EEEEEEE--TT--EE--TTS-TTTT-EEEEEEE-TTPEE-TTTTTT-EEEEEEE-S---GGG-TTTT-EEEEEEEEESSSSPPP----GGG-SEEEEEE--

Radius of gyration: 22.2 Å; chains: 1; bounding box: 68×36×65 Å

pLDDT: mean 78.48, std 13.5, range [38.56, 96.31]

Sequence (319 aa):
MGMMSNQSGEFITDRDGVLITFKPAVKKISFSKPLRKKIKTLVIPKGVISIAQELFQGYEIGCLKLPRSLKAIPKEAFANTVIGEIDFSKFQNGKEIFEKNRVQNHLFSDELFLHRTAFLNSTIKKVVIPDGFFYHKQLYECMLYSIGEAFQSIYNFHEKLTMIENESGIFWFDALGILHDYQLFYSDEESNSNPHTIRNLIIPEGVTVIQEECFRGITVCETLHLPSSLKVLGSGHGCAFSDCVLPDVIIADSLQLGHYSFGSSVIRSLCIKNGFCASLRQLKDAKIKKLYLRTNQGEKPEIHIDSKYIEEMEWFCKD

Foldseek 3Di:
DDWDADQQAIWDADPVLETDAGDGPDPDDDDDDDDQPETAEAEDDPSRAEYDALRQESHEYAEYHYALNHAELDANSHENYEYAEYEPVNHDAVVVVVVCCVPPVDAQPSHRYYYLRSHAQYEYEYYHADFRRQCLVRVCSSCVRYDYNHVVNSVVSQVQWDWDQDPQAIWTHHPQLETPAGDGDQPDPPDPDDRQEDAEAADDASNQEQEFCRNEQHEHNHYYHDYPNHQEQYGHPGESYENYEEEAEEDDARYAYAALPYALYEYAEYAYQERDDQVRLVQANYQYQYYEEEYCDPDDHDHRYDCVNYVYYDYHYDD